Protein AF-A0A2V5QML6-F1 (afdb_monomer)

Radius of gyration: 18.57 Å; Cα contacts (8 Å, |Δi|>4): 322; chains: 1; bounding box: 51×59×45 Å

Structure (mmCIF, N/CA/C/O backbone):
data_AF-A0A2V5QML6-F1
#
_entry.id   AF-A0A2V5QML6-F1
#
loop_
_atom_site.group_PDB
_atom_site.id
_atom_site.type_symbol
_atom_site.label_atom_id
_atom_site.label_alt_id
_atom_site.label_comp_id
_atom_site.label_asym_id
_atom_site.label_entity_id
_atom_site.label_seq_id
_atom_site.pdbx_PDB_ins_code
_atom_site.Cartn_x
_atom_site.Cartn_y
_atom_site.Cartn_z
_atom_site.occupancy
_atom_site.B_iso_or_equiv
_atom_site.auth_seq_id
_atom_site.auth_comp_id
_atom_site.auth_asym_id
_atom_site.auth_atom_id
_atom_site.pdbx_PDB_model_num
ATOM 1 N N . MET A 1 1 ? -36.948 30.738 16.666 1.00 42.72 1 MET A N 1
ATOM 2 C CA . MET A 1 1 ? -36.015 29.619 16.921 1.00 42.72 1 MET A CA 1
ATOM 3 C C . MET A 1 1 ? -36.032 28.728 15.694 1.00 42.72 1 MET A C 1
ATOM 5 O O . MET A 1 1 ? -37.012 28.029 15.490 1.00 42.72 1 MET A O 1
ATOM 9 N N . SER A 1 2 ? -35.030 28.849 14.822 1.00 42.69 2 SER A N 1
ATOM 10 C CA . SER A 1 2 ? -34.907 27.994 13.638 1.00 42.69 2 SER A CA 1
ATOM 11 C C . SER A 1 2 ? -33.989 26.837 14.001 1.00 42.69 2 SER A C 1
ATOM 13 O O . SER A 1 2 ? -32.833 27.060 14.356 1.00 42.69 2 SER A O 1
ATOM 15 N N . MET A 1 3 ? -34.530 25.625 14.002 1.00 46.72 3 MET A N 1
ATOM 16 C CA . MET A 1 3 ? -33.785 24.412 14.305 1.00 46.72 3 MET A CA 1
ATOM 17 C C . MET A 1 3 ? -33.141 23.940 13.000 1.00 46.72 3 MET A C 1
ATOM 19 O O . MET A 1 3 ? -33.788 23.288 12.185 1.00 46.72 3 MET A O 1
ATOM 23 N N . SER A 1 4 ? -31.889 24.338 12.765 1.00 49.81 4 SER A N 1
ATOM 24 C CA . SER A 1 4 ? -31.086 23.773 11.679 1.00 49.81 4 SER A CA 1
ATOM 25 C C . SER A 1 4 ? -30.801 22.312 12.005 1.00 49.81 4 SER A C 1
ATOM 27 O O . SER A 1 4 ? -30.046 22.006 12.926 1.00 49.81 4 SER A O 1
ATOM 29 N N . LEU A 1 5 ? -31.428 21.413 11.251 1.00 49.97 5 LEU A N 1
ATOM 30 C CA . LEU A 1 5 ? -31.056 20.007 11.204 1.00 49.97 5 LEU A CA 1
ATOM 31 C C . LEU A 1 5 ? -29.630 19.913 10.651 1.00 49.97 5 LEU A C 1
ATOM 33 O O . LEU A 1 5 ? -29.402 20.136 9.464 1.00 49.97 5 LEU A O 1
ATOM 37 N N . LEU A 1 6 ? -28.669 19.589 11.517 1.00 48.28 6 LEU A N 1
ATOM 38 C CA . LEU A 1 6 ? -27.392 19.038 11.085 1.00 48.28 6 LEU A CA 1
ATOM 39 C C . LEU A 1 6 ? -27.681 17.664 10.479 1.00 48.28 6 LEU A C 1
ATOM 41 O O . LEU A 1 6 ? -27.870 16.684 11.196 1.00 48.28 6 LEU A O 1
ATOM 45 N N . THR A 1 7 ? -27.729 17.584 9.153 1.00 46.81 7 THR A N 1
ATOM 46 C CA . THR A 1 7 ? -27.492 16.323 8.455 1.00 46.81 7 THR A CA 1
ATOM 47 C C . THR A 1 7 ? -26.078 15.885 8.803 1.00 46.81 7 THR A C 1
ATOM 49 O O . THR A 1 7 ? -25.109 16.415 8.261 1.00 46.81 7 THR A O 1
ATOM 52 N N . ALA A 1 8 ? -25.955 14.963 9.755 1.00 48.75 8 ALA A N 1
ATOM 53 C CA . ALA A 1 8 ? -24.710 14.255 9.985 1.00 48.75 8 ALA A CA 1
ATOM 54 C C . ALA A 1 8 ? -24.292 13.626 8.652 1.00 48.75 8 ALA A C 1
ATOM 56 O O . ALA A 1 8 ? -25.040 12.838 8.073 1.00 48.75 8 ALA A O 1
ATOM 57 N N . THR A 1 9 ? -23.119 13.997 8.148 1.00 51.41 9 THR A N 1
ATOM 58 C CA . THR A 1 9 ? -22.469 13.374 6.993 1.00 51.41 9 THR A CA 1
ATOM 59 C C . THR A 1 9 ? -21.994 11.972 7.379 1.00 51.41 9 THR A C 1
ATOM 61 O O . THR A 1 9 ? -20.803 11.691 7.454 1.00 51.41 9 THR A O 1
ATOM 64 N N . LEU A 1 10 ? -22.933 11.083 7.686 1.00 53.44 10 LEU A N 1
ATOM 65 C CA . LEU A 1 10 ? -22.706 9.654 7.843 1.00 53.44 10 LEU A CA 1
ATOM 66 C C . LEU A 1 10 ? -22.740 9.029 6.446 1.00 53.44 10 LEU A C 1
ATOM 68 O O . LEU A 1 10 ? -23.804 8.596 6.024 1.00 53.44 10 LEU A O 1
ATOM 72 N N . ALA A 1 11 ? -21.617 9.038 5.715 1.00 53.19 11 ALA A N 1
ATOM 73 C CA . ALA A 1 11 ? -21.380 8.094 4.603 1.00 53.19 11 ALA A CA 1
ATOM 74 C C . ALA A 1 11 ? -19.969 8.150 3.974 1.00 53.19 11 ALA A C 1
ATOM 76 O O . ALA A 1 11 ? -19.760 7.522 2.944 1.00 53.19 11 ALA A O 1
ATOM 77 N N . TRP A 1 12 ? -18.978 8.845 4.542 1.00 62.22 12 TRP A N 1
ATOM 78 C CA . TRP A 1 12 ? -17.604 8.850 3.995 1.00 62.22 12 TRP A CA 1
ATOM 79 C C . TRP A 1 12 ? -16.838 7.552 4.295 1.00 62.22 12 TRP A C 1
ATOM 81 O O . TRP A 1 12 ? -15.645 7.589 4.563 1.00 62.22 12 TRP A O 1
ATOM 91 N N . SER A 1 13 ? -17.508 6.410 4.394 1.00 61.88 13 SER A N 1
ATOM 92 C CA . SER A 1 13 ? -16.839 5.173 4.810 1.00 61.88 13 SER A CA 1
ATOM 93 C C . SER A 1 13 ? -17.558 3.889 4.395 1.00 61.88 13 SER A C 1
ATOM 95 O O . SER A 1 13 ? -17.075 2.794 4.679 1.00 61.88 13 SER A O 1
ATOM 97 N N . GLN A 1 14 ? -18.712 3.990 3.730 1.00 67.44 14 GLN A N 1
ATOM 98 C CA . GLN A 1 14 ? -19.402 2.820 3.192 1.00 67.44 14 GLN A CA 1
ATOM 99 C C . GLN A 1 14 ? -18.848 2.504 1.795 1.00 67.44 14 GLN A C 1
ATOM 101 O O . GLN A 1 14 ? -18.670 3.437 1.012 1.00 67.44 14 GLN A O 1
ATOM 106 N N . PRO A 1 15 ? -18.595 1.226 1.453 1.00 71.00 15 PRO A N 1
ATOM 107 C CA . PRO A 1 15 ? -18.143 0.859 0.117 1.00 71.00 15 PRO A CA 1
ATOM 108 C C . PRO A 1 15 ? -19.156 1.305 -0.940 1.00 71.00 15 PRO A C 1
ATOM 110 O O . PRO A 1 15 ? -20.341 0.973 -0.854 1.00 71.00 15 PRO A O 1
ATOM 113 N N . LEU A 1 16 ? -18.683 2.031 -1.949 1.00 83.69 16 LEU A N 1
ATOM 114 C CA . LEU A 1 16 ? -19.479 2.416 -3.108 1.00 83.69 16 LEU A CA 1
ATOM 115 C C . LEU A 1 16 ? -19.134 1.519 -4.305 1.00 83.69 16 LEU A C 1
ATOM 117 O O . LEU A 1 16 ? -17.992 1.063 -4.426 1.00 83.69 16 LEU A O 1
ATOM 121 N N . PRO A 1 17 ? -20.089 1.257 -5.214 1.00 89.38 17 PRO A N 1
ATOM 122 C CA . PRO A 1 17 ? -19.757 0.727 -6.525 1.00 89.38 17 PRO A CA 1
ATOM 123 C C . PRO A 1 17 ? -18.776 1.670 -7.221 1.00 89.38 17 PRO A C 1
ATOM 125 O O . PRO A 1 17 ? -19.027 2.870 -7.334 1.00 89.38 17 PRO A O 1
ATOM 128 N N . GLY A 1 18 ? -17.659 1.108 -7.659 1.00 93.31 18 G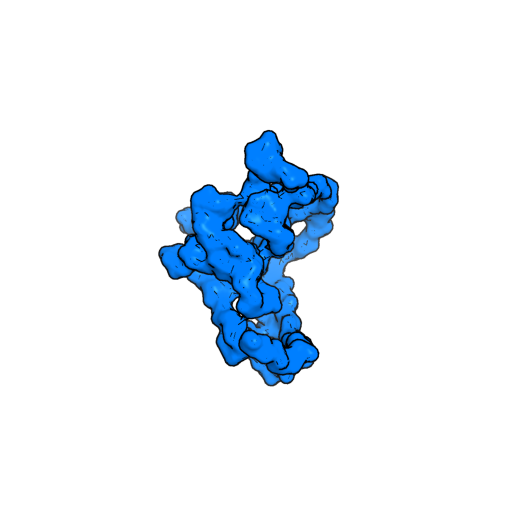LY A N 1
ATOM 129 C CA . GLY A 1 18 ? -16.633 1.807 -8.408 1.00 93.31 18 GLY A CA 1
ATOM 130 C C . GLY A 1 18 ? -16.674 1.473 -9.894 1.00 93.31 18 GLY A C 1
ATOM 131 O O . GLY A 1 18 ? -17.580 0.787 -10.371 1.00 93.31 18 GLY A O 1
ATOM 132 N N . SER A 1 19 ? -15.661 1.930 -10.623 1.00 94.81 19 SER A N 1
ATOM 133 C CA . SER A 1 19 ? -15.435 1.550 -12.018 1.00 94.81 19 SER A CA 1
ATOM 134 C C . SER A 1 19 ? -14.255 0.591 -12.134 1.00 94.81 19 SER A C 1
ATOM 136 O O . SER A 1 19 ? -13.229 0.780 -11.486 1.00 94.81 19 SER A O 1
ATOM 138 N N . LEU A 1 20 ? -14.383 -0.414 -12.999 1.00 95.75 20 LEU A N 1
ATOM 139 C CA . LEU A 1 20 ? -13.267 -1.233 -13.493 1.00 95.75 20 LEU A CA 1
ATOM 140 C C . LEU A 1 20 ? -13.032 -1.006 -14.993 1.00 95.75 20 LEU A C 1
ATOM 142 O O . LEU A 1 20 ? -12.447 -1.852 -15.661 1.00 95.75 20 LEU A O 1
ATOM 146 N N . ASP A 1 21 ? -13.489 0.132 -15.521 1.00 95.75 21 ASP A N 1
ATOM 147 C CA . ASP A 1 21 ? -13.145 0.599 -16.864 1.00 95.75 21 ASP A CA 1
ATOM 148 C C . ASP A 1 21 ? -11.699 1.114 -16.875 1.00 95.75 21 ASP A C 1
ATOM 150 O O . ASP A 1 21 ? -11.422 2.310 -16.800 1.00 95.75 21 ASP A O 1
ATOM 154 N N . VAL A 1 22 ? -10.764 0.169 -16.836 1.00 97.06 22 VAL A N 1
ATOM 155 C CA . VAL A 1 22 ? -9.325 0.406 -16.821 1.00 97.06 22 VAL A CA 1
ATOM 156 C C . VAL A 1 22 ? -8.644 -0.653 -17.671 1.00 97.06 22 VAL A C 1
ATOM 158 O O . VAL A 1 22 ? -8.958 -1.841 -17.599 1.00 97.06 22 VAL A O 1
ATOM 161 N N . HIS A 1 23 ? -7.682 -0.215 -18.474 1.00 97.38 23 HIS A N 1
ATOM 162 C CA . HIS A 1 23 ? -6.773 -1.111 -19.167 1.00 97.38 23 HIS A CA 1
ATOM 163 C C . HIS A 1 23 ? -5.518 -1.284 -18.314 1.00 97.38 23 HIS A C 1
ATOM 165 O O . HIS A 1 23 ? -4.775 -0.323 -18.093 1.00 97.38 23 HIS A O 1
ATOM 171 N N . TRP A 1 24 ? -5.301 -2.489 -17.797 1.00 97.56 24 TRP A N 1
ATOM 172 C CA . TRP A 1 24 ? -4.145 -2.774 -16.955 1.00 97.56 24 TRP A CA 1
ATOM 173 C C . TRP A 1 24 ? -2.866 -2.852 -17.780 1.00 97.56 24 TRP A C 1
ATOM 175 O O . TRP A 1 24 ? -2.867 -3.304 -18.918 1.00 97.56 24 TRP A O 1
ATOM 185 N N . ASN A 1 25 ? -1.759 -2.418 -17.191 1.00 95.31 25 ASN A N 1
ATOM 186 C CA . ASN A 1 25 ? -0.441 -2.574 -17.779 1.00 95.31 25 ASN A CA 1
ATOM 187 C C . ASN A 1 25 ? -0.069 -4.068 -17.875 1.00 95.31 25 ASN A C 1
ATOM 189 O O . ASN A 1 25 ? 0.167 -4.735 -16.861 1.00 95.31 25 ASN A O 1
ATOM 193 N N . GLU A 1 26 ? -0.019 -4.573 -19.107 1.00 95.38 26 GLU A N 1
ATOM 194 C CA . GLU A 1 26 ? 0.340 -5.954 -19.459 1.00 95.38 26 GLU A CA 1
ATOM 195 C C . GLU A 1 26 ? 1.854 -6.143 -19.672 1.00 95.38 26 GLU A C 1
ATOM 197 O O . GLU A 1 26 ? 2.319 -7.256 -19.912 1.00 95.38 26 GLU A O 1
ATOM 202 N N . GLY A 1 27 ? 2.645 -5.076 -19.530 1.00 95.56 27 GLY A N 1
ATOM 203 C CA . GLY A 1 27 ? 4.072 -5.065 -19.821 1.00 95.56 27 GLY A CA 1
ATOM 204 C C . GLY A 1 27 ? 4.365 -4.898 -21.312 1.00 95.56 27 GLY A C 1
ATOM 205 O O . GLY A 1 27 ? 3.540 -4.423 -22.090 1.00 95.56 27 GLY A O 1
ATOM 206 N N . ALA A 1 28 ? 5.573 -5.284 -21.712 1.00 96.38 28 ALA A N 1
ATOM 207 C CA . ALA A 1 28 ? 6.003 -5.290 -23.103 1.00 96.38 28 ALA A CA 1
ATOM 208 C C . ALA A 1 28 ? 6.916 -6.499 -23.366 1.00 96.38 28 ALA A C 1
ATOM 210 O O . ALA A 1 28 ? 7.616 -6.934 -22.450 1.00 96.38 28 ALA A O 1
ATOM 211 N N . PRO A 1 29 ? 6.977 -7.020 -24.608 1.00 95.62 29 PRO A N 1
ATOM 212 C CA . PRO A 1 29 ? 7.943 -8.058 -24.972 1.00 95.62 29 PRO A CA 1
ATOM 213 C C . PRO A 1 29 ? 9.399 -7.616 -24.774 1.00 95.62 29 PRO A C 1
ATOM 215 O O . PRO A 1 29 ? 10.248 -8.422 -24.407 1.00 95.62 29 PRO A O 1
ATOM 218 N N . ASP A 1 30 ? 9.672 -6.329 -25.009 1.00 96.00 30 ASP A N 1
ATOM 219 C CA . ASP A 1 30 ? 10.943 -5.671 -24.712 1.00 96.00 30 ASP A CA 1
ATOM 220 C C . ASP A 1 30 ? 10.673 -4.382 -23.928 1.00 96.00 30 ASP A C 1
ATOM 222 O O . ASP A 1 30 ? 10.342 -3.330 -24.484 1.00 96.00 30 ASP A O 1
ATOM 226 N N . CYS A 1 31 ? 10.815 -4.483 -22.609 1.00 95.00 31 CYS A N 1
ATOM 227 C CA . CYS A 1 31 ? 10.617 -3.378 -21.678 1.00 95.00 31 CYS A CA 1
ATOM 228 C C . CYS A 1 31 ? 11.678 -2.275 -21.797 1.00 95.00 31 CYS A C 1
ATOM 230 O O . CYS A 1 31 ? 11.432 -1.153 -21.362 1.00 95.00 31 CYS A O 1
ATOM 232 N N . SER A 1 32 ? 12.844 -2.566 -22.386 1.00 94.00 32 SER A N 1
ATOM 233 C CA . SER A 1 32 ? 13.876 -1.552 -22.632 1.00 94.00 32 SER A CA 1
ATOM 234 C C . SER A 1 32 ? 13.532 -0.718 -23.864 1.00 94.00 32 SER A C 1
ATOM 236 O O . SER A 1 32 ? 13.703 0.500 -23.855 1.00 94.00 32 SER A O 1
ATOM 238 N N . ALA A 1 33 ? 13.013 -1.361 -24.914 1.00 96.69 33 ALA A N 1
ATOM 239 C CA . ALA A 1 33 ? 12.564 -0.678 -26.126 1.00 96.69 33 ALA A CA 1
ATOM 240 C C . ALA A 1 33 ? 11.224 0.050 -25.942 1.00 96.69 33 ALA A C 1
ATOM 242 O O . ALA A 1 33 ? 10.996 1.080 -26.575 1.00 96.69 33 ALA A O 1
ATOM 243 N N . THR A 1 34 ? 10.345 -0.472 -25.079 1.00 94.75 34 THR A N 1
ATOM 244 C CA . THR A 1 34 ? 9.029 0.118 -24.786 1.00 94.75 34 THR A CA 1
ATOM 245 C C . THR A 1 34 ? 8.832 0.273 -23.274 1.00 94.75 34 THR A C 1
ATOM 247 O O . THR A 1 34 ? 8.118 -0.532 -22.665 1.00 94.75 34 THR A O 1
ATOM 250 N N . PRO A 1 35 ? 9.459 1.290 -22.650 1.00 91.94 35 PRO A N 1
ATOM 251 C CA . PRO A 1 35 ? 9.325 1.535 -21.220 1.00 91.94 35 PRO A CA 1
ATOM 252 C C . PRO A 1 35 ? 7.860 1.682 -20.812 1.00 91.94 35 PRO A C 1
ATOM 254 O O . PRO A 1 35 ? 7.073 2.323 -21.508 1.00 91.94 35 PRO A O 1
ATOM 257 N N . GLN A 1 36 ? 7.514 1.087 -19.677 1.00 95.38 36 GLN A N 1
ATOM 258 C CA . GLN A 1 36 ? 6.181 1.150 -19.090 1.00 95.38 36 GLN A CA 1
ATOM 259 C C . GLN A 1 36 ? 6.236 1.902 -17.762 1.00 95.38 36 GLN A C 1
ATOM 261 O O . GLN A 1 36 ? 7.247 1.835 -17.059 1.00 95.38 36 GLN A O 1
ATOM 266 N N . ASP A 1 37 ? 5.131 2.536 -17.372 1.00 95.31 37 ASP A N 1
ATOM 267 C CA . ASP A 1 37 ? 4.996 3.077 -16.020 1.00 95.31 37 ASP A CA 1
ATOM 268 C C . ASP A 1 37 ? 5.170 1.952 -14.999 1.00 95.31 37 ASP A C 1
ATOM 270 O O . ASP A 1 37 ? 4.527 0.907 -15.102 1.00 95.31 37 ASP A O 1
ATOM 274 N N . VAL A 1 38 ? 6.049 2.158 -14.017 1.00 95.50 38 VAL A N 1
ATOM 275 C CA . VAL A 1 38 ? 6.441 1.129 -13.037 1.00 95.50 38 VAL A CA 1
ATOM 276 C C . VAL A 1 38 ? 5.318 0.769 -12.061 1.00 95.50 38 VAL A C 1
ATOM 278 O O . VAL A 1 38 ? 5.266 -0.355 -11.560 1.00 95.50 38 VAL A O 1
ATOM 281 N N . LEU A 1 39 ? 4.397 1.706 -11.825 1.00 97.25 39 LEU A N 1
ATOM 282 C CA . LEU A 1 39 ? 3.249 1.556 -10.941 1.00 97.25 39 LEU A CA 1
ATOM 283 C C . LEU A 1 39 ? 2.056 2.308 -11.540 1.00 97.25 39 LEU A C 1
ATOM 285 O O . LEU A 1 39 ? 2.056 3.535 -11.604 1.00 97.25 39 LEU A O 1
ATOM 289 N N . GLN A 1 40 ? 1.036 1.573 -11.973 1.00 98.19 40 GLN A N 1
ATOM 290 C CA . GLN 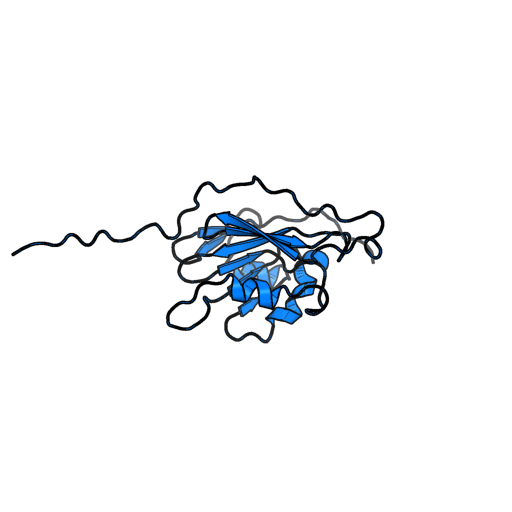A 1 40 ? -0.220 2.148 -12.449 1.00 98.19 40 GLN A CA 1
ATOM 291 C C . GLN A 1 40 ? -1.188 2.278 -11.273 1.00 98.19 40 GLN A C 1
ATOM 293 O O . GLN A 1 40 ? -1.378 1.319 -10.529 1.00 98.19 40 GLN A O 1
ATOM 298 N N . VAL A 1 41 ? -1.824 3.440 -11.116 1.00 98.50 41 VAL A N 1
ATOM 299 C CA . VAL A 1 41 ? -2.824 3.694 -10.069 1.00 98.50 41 VAL A CA 1
ATOM 300 C C . VAL A 1 41 ? -4.200 3.841 -10.703 1.00 98.50 41 VAL A C 1
ATOM 302 O O . VAL A 1 41 ? -4.381 4.635 -11.623 1.00 98.50 41 VAL A O 1
ATOM 305 N N . HIS A 1 42 ? -5.178 3.116 -10.172 1.00 98.50 42 HIS A N 1
ATOM 306 C CA . HIS A 1 42 ? -6.582 3.220 -10.549 1.00 98.50 42 HIS A CA 1
ATOM 307 C C . HIS A 1 42 ? -7.440 3.513 -9.321 1.00 98.50 42 HIS A C 1
ATOM 309 O O . HIS A 1 42 ? -7.435 2.751 -8.354 1.00 98.50 42 HIS A O 1
ATOM 315 N N . ALA A 1 43 ? -8.204 4.602 -9.355 1.00 97.50 43 ALA A N 1
ATOM 316 C CA . ALA A 1 43 ? -9.222 4.869 -8.347 1.00 97.50 43 ALA A CA 1
ATOM 317 C C . ALA A 1 43 ? -10.493 4.089 -8.715 1.00 97.50 43 ALA A C 1
ATOM 319 O O . ALA A 1 43 ? -11.229 4.493 -9.613 1.00 97.50 43 ALA A O 1
ATOM 320 N N . TYR A 1 44 ? -10.747 2.970 -8.029 1.00 97.56 44 TYR A N 1
ATOM 321 C CA . TYR A 1 44 ? -11.987 2.210 -8.206 1.00 97.56 44 TYR A CA 1
ATOM 322 C C . TYR A 1 44 ? -13.178 3.064 -7.752 1.00 97.56 44 TYR A C 1
ATOM 324 O O . TYR A 1 44 ? -14.129 3.259 -8.504 1.00 97.56 44 TYR A O 1
ATOM 332 N N . GLU A 1 45 ? -13.074 3.643 -6.556 1.00 95.06 45 GLU A N 1
ATOM 333 C CA . GLU A 1 45 ? -13.957 4.681 -6.014 1.00 95.06 45 GLU A CA 1
ATOM 334 C C . GLU A 1 45 ? -13.129 5.627 -5.110 1.00 95.06 45 GLU A C 1
ATOM 336 O O . GLU A 1 45 ? -11.969 5.305 -4.833 1.00 95.06 45 GLU A O 1
ATOM 341 N N . PRO A 1 46 ? -13.646 6.793 -4.664 1.00 93.38 46 PRO A N 1
ATOM 342 C CA . PRO A 1 46 ? -12.864 7.806 -3.937 1.00 93.38 46 PRO A CA 1
ATOM 343 C C . PRO A 1 46 ? -12.054 7.330 -2.716 1.00 93.38 46 PRO A C 1
ATOM 345 O O . PRO A 1 46 ? -11.125 8.023 -2.307 1.00 93.38 46 PRO A O 1
ATOM 348 N N . GLN A 1 47 ? -12.393 6.187 -2.116 1.00 95.19 47 GLN A N 1
ATOM 349 C CA . GLN A 1 47 ? -11.731 5.621 -0.939 1.00 95.19 47 GLN A CA 1
ATOM 350 C C . GLN A 1 47 ? -11.057 4.266 -1.195 1.00 95.19 47 GLN A C 1
ATOM 352 O O . GLN A 1 47 ? -10.593 3.623 -0.249 1.00 95.19 47 GLN A O 1
ATOM 357 N N . THR A 1 48 ? -10.997 3.804 -2.443 1.00 97.25 48 THR A N 1
ATOM 358 C CA . THR A 1 48 ? -10.414 2.510 -2.808 1.00 97.25 48 THR A CA 1
ATOM 359 C C . THR A 1 48 ? -9.588 2.665 -4.066 1.00 97.25 48 THR A C 1
ATOM 361 O O . THR A 1 48 ? -10.112 2.929 -5.150 1.00 97.25 48 THR A O 1
ATOM 364 N N . PHE A 1 49 ? -8.292 2.425 -3.921 1.00 98.50 49 PHE A N 1
ATOM 365 C CA . PHE A 1 49 ? -7.350 2.441 -5.025 1.00 98.50 49 PHE A CA 1
ATOM 366 C C . PHE A 1 49 ? -6.824 1.036 -5.270 1.00 98.50 49 PHE A C 1
ATOM 368 O O . PHE A 1 49 ? -6.547 0.283 -4.334 1.00 98.50 49 PHE A O 1
ATOM 375 N N . ILE A 1 50 ? -6.671 0.712 -6.544 1.00 98.69 50 ILE A N 1
ATOM 376 C CA . ILE A 1 50 ? -6.034 -0.500 -7.029 1.00 98.69 50 ILE A CA 1
ATOM 377 C C . ILE A 1 50 ? -4.758 -0.048 -7.728 1.00 98.69 50 ILE A C 1
ATOM 379 O O . ILE A 1 50 ? -4.804 0.781 -8.636 1.00 98.69 50 ILE A O 1
ATOM 383 N N . LEU A 1 51 ? -3.619 -0.565 -7.289 1.00 98.69 51 LEU A N 1
ATOM 384 C CA . LEU A 1 51 ? -2.329 -0.292 -7.898 1.00 98.69 51 LEU A CA 1
ATOM 385 C C . LEU A 1 51 ? -1.834 -1.555 -8.594 1.00 98.69 51 LEU A C 1
ATOM 387 O O . LEU A 1 51 ? -1.975 -2.655 -8.064 1.00 98.69 51 LEU A O 1
ATOM 391 N N . ARG A 1 52 ? -1.239 -1.404 -9.773 1.00 98.25 52 ARG A N 1
ATOM 392 C CA . ARG A 1 52 ? -0.638 -2.496 -10.539 1.00 98.25 52 ARG A CA 1
ATOM 393 C C . ARG A 1 52 ? 0.851 -2.230 -10.691 1.00 98.25 52 ARG A C 1
ATOM 395 O O . ARG A 1 52 ? 1.243 -1.267 -11.351 1.00 98.25 52 ARG A O 1
ATOM 402 N N . GLN A 1 53 ? 1.670 -3.088 -10.091 1.00 98.06 53 GLN A N 1
ATOM 403 C CA . GLN A 1 53 ? 3.101 -3.131 -10.370 1.00 98.06 53 GLN A CA 1
ATOM 404 C C . GLN A 1 53 ? 3.296 -3.612 -11.809 1.00 98.06 53 GLN A C 1
ATOM 406 O O . GLN A 1 53 ? 2.714 -4.615 -12.229 1.00 98.06 53 GLN A O 1
ATOM 411 N N . SER A 1 54 ? 4.104 -2.879 -12.567 1.00 97.12 54 SER A N 1
ATOM 412 C CA . SER A 1 54 ? 4.382 -3.194 -13.963 1.00 97.12 54 SER A CA 1
ATOM 413 C C . SER A 1 54 ? 5.020 -4.577 -14.115 1.00 97.12 54 SER A C 1
ATOM 415 O O . SER A 1 54 ? 6.004 -4.854 -13.422 1.00 97.12 54 SER A O 1
ATOM 417 N N . PRO A 1 55 ? 4.569 -5.412 -15.070 1.00 96.69 55 PRO A N 1
ATOM 418 C CA . PRO A 1 55 ? 5.287 -6.634 -15.437 1.00 96.69 55 PRO A CA 1
ATOM 419 C C . PRO A 1 55 ? 6.719 -6.370 -15.924 1.00 96.69 55 PRO A C 1
ATOM 421 O O . PRO A 1 55 ? 7.578 -7.239 -15.816 1.00 96.69 55 PRO A O 1
ATOM 424 N N . CYS A 1 56 ? 6.996 -5.155 -16.415 1.00 95.69 56 CYS A N 1
ATOM 425 C CA . CYS A 1 56 ? 8.348 -4.729 -16.775 1.00 95.69 56 CYS A CA 1
ATOM 426 C C . CYS A 1 56 ? 9.241 -4.407 -15.570 1.00 95.69 56 CYS A C 1
ATOM 428 O O . CYS A 1 56 ? 10.459 -4.394 -15.721 1.00 95.69 56 CYS A O 1
ATOM 430 N N . ALA A 1 57 ? 8.661 -4.135 -14.397 1.00 94.25 57 ALA A N 1
ATOM 431 C CA . ALA A 1 57 ? 9.417 -3.931 -13.163 1.00 94.25 57 ALA A CA 1
ATOM 432 C C . ALA A 1 57 ? 9.706 -5.269 -12.462 1.00 94.25 57 ALA A C 1
ATOM 434 O O . ALA A 1 57 ? 10.804 -5.482 -11.956 1.00 94.25 57 ALA A O 1
ATOM 435 N N . ASN A 1 58 ? 8.733 -6.186 -12.446 1.00 95.44 58 ASN A N 1
ATOM 436 C CA . ASN A 1 58 ? 8.900 -7.541 -11.925 1.00 95.44 58 ASN A CA 1
ATOM 437 C C . ASN A 1 58 ? 7.807 -8.469 -12.488 1.00 95.44 58 ASN A C 1
ATOM 439 O O . ASN A 1 58 ? 6.650 -8.059 -12.597 1.00 95.44 58 ASN A O 1
ATOM 443 N N . PHE A 1 59 ? 8.163 -9.721 -12.798 1.00 94.12 59 PHE A N 1
ATOM 444 C CA . PHE A 1 59 ? 7.268 -10.697 -13.432 1.00 94.12 59 PHE A CA 1
ATOM 445 C C . PHE A 1 59 ? 6.022 -11.041 -12.600 1.00 94.12 59 PHE A C 1
ATOM 447 O O . PHE A 1 59 ? 4.996 -11.382 -13.185 1.00 94.12 59 PHE A O 1
ATOM 454 N N . GLU A 1 60 ? 6.093 -10.935 -11.267 1.00 96.00 60 GLU A N 1
ATOM 455 C CA . GLU A 1 60 ? 4.954 -11.178 -10.365 1.00 96.00 60 GLU A CA 1
ATOM 456 C C . GLU A 1 60 ? 3.813 -10.199 -10.644 1.00 96.00 60 GLU A C 1
ATOM 458 O O . GLU A 1 60 ? 2.634 -10.534 -10.517 1.00 96.00 60 GLU A O 1
ATOM 463 N N . ALA A 1 61 ? 4.182 -8.980 -11.065 1.00 96.00 61 ALA A N 1
ATOM 464 C CA . ALA A 1 61 ? 3.273 -7.918 -11.451 1.00 96.00 61 ALA A CA 1
ATOM 465 C C . ALA A 1 61 ? 2.120 -7.768 -10.443 1.00 96.00 61 ALA A C 1
ATOM 467 O O . ALA A 1 61 ? 0.952 -7.927 -10.772 1.00 96.00 61 ALA A O 1
ATOM 468 N N . ASN A 1 62 ? 2.432 -7.544 -9.170 1.00 97.25 62 ASN A N 1
ATOM 469 C CA . ASN A 1 62 ? 1.434 -7.593 -8.106 1.00 97.25 62 ASN A CA 1
ATOM 470 C C . ASN A 1 62 ? 0.323 -6.539 -8.291 1.00 97.25 62 ASN A C 1
ATOM 472 O O . ASN A 1 62 ? 0.563 -5.414 -8.742 1.00 97.25 62 ASN A O 1
ATOM 476 N N . PHE A 1 63 ? -0.899 -6.902 -7.894 1.00 98.38 63 PHE A N 1
ATOM 477 C CA . PHE A 1 63 ? -1.947 -5.932 -7.580 1.00 98.38 63 PHE A CA 1
ATOM 478 C C . PHE A 1 63 ? -1.881 -5.595 -6.094 1.00 98.38 63 PHE A C 1
ATOM 480 O O . PHE A 1 63 ? -1.888 -6.500 -5.263 1.00 98.38 63 PHE A O 1
ATOM 487 N N . LEU A 1 64 ? -1.845 -4.306 -5.776 1.00 98.69 64 LEU A N 1
ATOM 488 C CA . LEU A 1 64 ? -1.849 -3.775 -4.415 1.00 98.69 64 LEU A CA 1
ATOM 489 C C . LEU A 1 64 ? -3.142 -2.988 -4.207 1.00 98.69 64 LEU A C 1
ATOM 491 O O . LEU A 1 64 ? -3.671 -2.396 -5.151 1.00 98.69 64 LEU A O 1
ATOM 495 N N . TYR A 1 65 ? -3.644 -2.946 -2.978 1.00 98.75 65 TYR A N 1
ATOM 496 C CA . TYR A 1 65 ? -4.912 -2.275 -2.683 1.00 98.75 65 TYR A CA 1
ATOM 497 C C . TYR A 1 65 ? -4.741 -1.277 -1.551 1.00 98.75 65 TYR A C 1
ATOM 499 O O . TYR A 1 65 ? -4.230 -1.625 -0.491 1.00 98.75 65 TYR A O 1
ATOM 507 N N . LEU A 1 66 ? -5.215 -0.050 -1.753 1.00 98.75 66 LEU A N 1
ATOM 508 C CA . LEU A 1 66 ? -5.299 0.964 -0.707 1.00 98.75 66 LEU A CA 1
ATOM 509 C C . LEU A 1 66 ? -6.768 1.197 -0.362 1.00 98.75 66 LEU A C 1
ATOM 511 O O . LEU A 1 66 ? -7.537 1.686 -1.189 1.00 98.75 66 LEU A O 1
ATOM 515 N N . LEU A 1 67 ? -7.145 0.856 0.866 1.00 98.00 67 LEU A N 1
ATOM 516 C CA . LEU A 1 67 ? -8.482 1.056 1.409 1.00 98.00 67 LEU A CA 1
ATOM 517 C C . LEU A 1 67 ? -8.442 2.192 2.428 1.00 98.00 67 LEU A C 1
ATOM 519 O O . LEU A 1 67 ? -7.753 2.099 3.440 1.00 98.00 67 LEU A O 1
ATOM 523 N N . VAL A 1 68 ? -9.188 3.261 2.185 1.00 97.25 68 VAL A N 1
ATOM 524 C CA . VAL A 1 68 ? -9.197 4.453 3.037 1.00 97.25 68 VAL A CA 1
ATOM 525 C C . VAL A 1 68 ? -10.470 4.460 3.886 1.00 97.25 68 VAL A C 1
ATOM 527 O O . VAL A 1 68 ? -11.570 4.286 3.360 1.00 97.25 68 VAL A O 1
ATOM 530 N N . GLY A 1 69 ? -10.325 4.622 5.202 1.00 95.69 69 GLY A N 1
ATOM 531 C CA . GLY A 1 69 ? -11.415 4.956 6.124 1.00 95.69 69 GLY A CA 1
ATOM 532 C C . GLY A 1 69 ? -11.225 6.354 6.721 1.00 95.69 69 GLY A C 1
ATOM 533 O O . GLY A 1 69 ? -10.332 7.094 6.310 1.00 95.69 69 GLY A O 1
ATOM 534 N N . SER A 1 70 ? -12.061 6.750 7.684 1.00 94.50 70 SER A N 1
ATOM 535 C CA . SER A 1 70 ? -11.981 8.095 8.277 1.00 94.50 70 SER A CA 1
ATOM 536 C C . SER A 1 70 ? -10.861 8.267 9.308 1.00 94.50 70 SER A C 1
ATOM 538 O O . SER A 1 70 ? -10.480 9.401 9.609 1.00 94.50 70 SER A O 1
ATOM 540 N N . ASP A 1 71 ? -10.358 7.172 9.883 1.00 95.38 71 ASP A N 1
ATOM 541 C CA . ASP A 1 71 ? -9.398 7.191 10.995 1.00 95.38 71 ASP A CA 1
ATOM 542 C C . ASP A 1 71 ? -8.033 6.627 10.612 1.00 95.38 71 ASP A C 1
ATOM 544 O O . ASP A 1 71 ? -7.017 7.100 11.122 1.00 95.38 71 ASP A O 1
ATOM 548 N N . LYS A 1 72 ? -8.001 5.652 9.701 1.00 97.25 72 LYS A N 1
ATOM 549 C CA . LYS A 1 72 ? -6.778 5.099 9.116 1.00 97.25 72 LYS A CA 1
ATOM 550 C C . LYS A 1 72 ? -7.028 4.550 7.713 1.00 97.25 72 LYS A C 1
ATOM 552 O O . LYS A 1 72 ? -8.167 4.315 7.318 1.00 97.25 72 LYS A O 1
ATOM 557 N N . ALA A 1 73 ? -5.955 4.326 6.969 1.00 98.12 73 ALA A N 1
ATOM 558 C CA . ALA A 1 73 ? -5.972 3.573 5.723 1.00 98.12 73 ALA A CA 1
ATOM 559 C C . ALA A 1 73 ? -5.274 2.217 5.893 1.00 98.12 73 ALA A C 1
ATOM 561 O O . ALA A 1 73 ? -4.443 2.043 6.784 1.00 98.12 73 ALA A O 1
ATOM 562 N N . LEU A 1 74 ? -5.607 1.271 5.020 1.00 98.69 74 LEU A N 1
ATOM 563 C CA . LEU A 1 74 ? -4.976 -0.036 4.900 1.00 98.69 74 LEU A CA 1
ATOM 564 C C . LEU A 1 74 ? -4.364 -0.174 3.505 1.00 98.69 74 LEU A C 1
ATOM 566 O O . LEU A 1 74 ? -5.093 -0.146 2.518 1.00 98.69 74 LEU A O 1
ATOM 570 N N . LEU A 1 75 ? -3.050 -0.370 3.4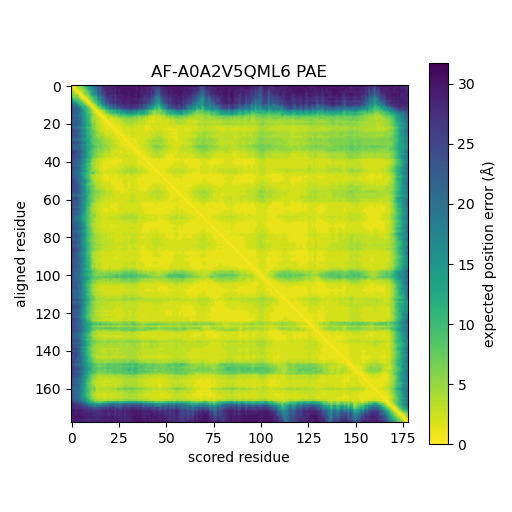37 1.00 98.88 75 LEU A N 1
ATOM 571 C CA . LEU A 1 75 ? -2.365 -0.885 2.258 1.00 98.88 75 LEU A CA 1
ATOM 572 C C . LEU A 1 75 ? -2.251 -2.408 2.376 1.00 98.88 75 LEU A C 1
ATOM 574 O O . LEU A 1 75 ? -1.753 -2.919 3.381 1.00 98.88 75 LEU A O 1
ATOM 578 N N . ILE A 1 76 ? -2.720 -3.111 1.351 1.00 98.81 76 ILE A N 1
ATOM 579 C CA . ILE A 1 76 ? -2.628 -4.562 1.215 1.00 98.81 76 ILE A CA 1
ATOM 580 C C . ILE A 1 76 ? -1.532 -4.867 0.197 1.00 98.81 76 ILE A C 1
ATOM 582 O O . ILE A 1 76 ? -1.685 -4.537 -0.981 1.00 98.81 76 ILE A O 1
ATOM 586 N N . ASP A 1 77 ? -0.477 -5.518 0.686 1.00 98.69 77 ASP A N 1
ATOM 587 C CA . ASP A 1 77 ? 0.777 -5.838 0.002 1.00 98.69 77 ASP A CA 1
ATOM 588 C C . ASP A 1 77 ? 1.623 -4.614 -0.404 1.00 98.69 77 ASP A C 1
ATOM 590 O O . ASP A 1 77 ? 1.125 -3.511 -0.627 1.00 98.69 77 ASP A O 1
ATOM 594 N N . THR A 1 78 ? 2.943 -4.810 -0.508 1.00 98.62 78 THR A N 1
ATOM 595 C CA . THR A 1 78 ? 3.909 -3.775 -0.932 1.00 98.62 78 THR A CA 1
ATOM 596 C C . THR A 1 78 ? 4.693 -4.148 -2.191 1.00 98.62 78 THR A C 1
ATOM 598 O O . THR A 1 78 ? 5.625 -3.444 -2.577 1.00 98.62 78 THR A O 1
ATOM 601 N N . GLY A 1 79 ? 4.283 -5.222 -2.869 1.00 97.94 79 GLY A N 1
ATOM 602 C CA . GLY A 1 79 ? 4.861 -5.656 -4.137 1.00 97.94 79 GLY A CA 1
ATOM 603 C C . GLY A 1 79 ? 6.243 -6.293 -4.004 1.00 97.94 79 GLY A C 1
ATOM 604 O O . GLY A 1 79 ? 6.731 -6.579 -2.906 1.00 97.94 79 GLY A O 1
ATOM 605 N N . ALA A 1 80 ? 6.861 -6.524 -5.160 1.00 98.06 80 ALA A N 1
ATOM 606 C CA . ALA A 1 80 ? 8.077 -7.316 -5.324 1.00 98.06 80 ALA A CA 1
ATOM 607 C C . ALA A 1 80 ? 9.342 -6.470 -5.542 1.00 98.06 80 ALA A C 1
ATOM 609 O O . ALA A 1 80 ? 10.432 -7.021 -5.699 1.00 98.06 80 ALA A O 1
ATOM 610 N N . VAL A 1 81 ? 9.217 -5.139 -5.544 1.00 97.94 81 VAL A N 1
ATOM 611 C CA . VAL A 1 81 ? 10.322 -4.205 -5.804 1.00 97.94 81 VAL A CA 1
ATOM 612 C C . VAL A 1 81 ? 10.609 -3.356 -4.566 1.00 97.94 81 VAL A C 1
ATOM 614 O O . VAL A 1 81 ? 9.770 -2.583 -4.109 1.00 97.94 81 VAL A O 1
ATOM 617 N N . ALA A 1 82 ? 11.820 -3.491 -4.023 1.00 97.94 82 ALA A N 1
ATOM 618 C C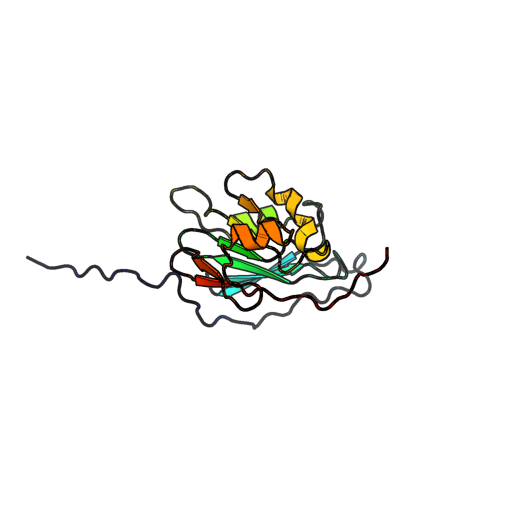A . ALA A 1 82 ? 12.227 -2.784 -2.810 1.00 97.94 82 ALA A CA 1
ATOM 619 C C . ALA A 1 82 ? 12.688 -1.343 -3.074 1.00 97.94 82 ALA A C 1
ATOM 621 O O . ALA A 1 82 ? 12.381 -0.450 -2.282 1.00 97.94 82 ALA A O 1
ATOM 622 N N . ASP A 1 83 ? 13.428 -1.107 -4.164 1.00 97.75 83 ASP A N 1
ATOM 623 C CA . ASP A 1 83 ? 14.062 0.188 -4.427 1.00 97.75 83 ASP A CA 1
ATOM 624 C C . ASP A 1 83 ? 13.008 1.257 -4.787 1.00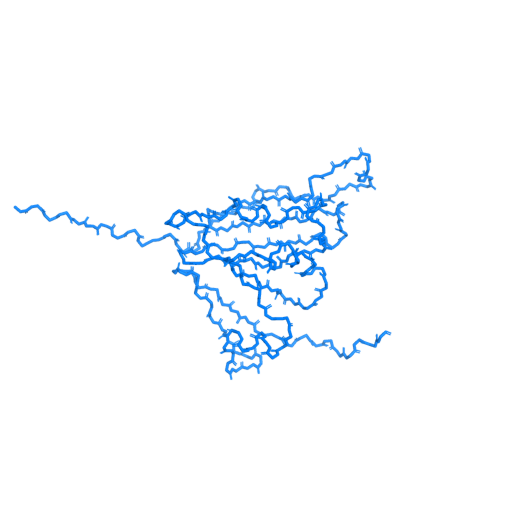 97.75 83 ASP A C 1
ATOM 626 O O . ASP A 1 83 ? 12.336 1.132 -5.816 1.00 97.75 83 ASP A O 1
ATOM 630 N N . PRO A 1 84 ? 12.870 2.346 -4.002 1.00 97.00 84 PRO A N 1
ATOM 631 C CA . PRO A 1 84 ? 11.937 3.428 -4.311 1.00 97.00 84 PRO A CA 1
ATOM 632 C C . PRO A 1 84 ? 12.272 4.191 -5.602 1.00 97.00 84 PRO A C 1
ATOM 634 O O . PRO A 1 84 ? 11.435 4.952 -6.083 1.00 97.00 84 PRO A O 1
ATOM 637 N N . LYS A 1 85 ? 13.475 4.034 -6.168 1.00 95.88 85 LYS A N 1
ATOM 638 C CA . LYS A 1 85 ? 13.826 4.580 -7.488 1.00 95.88 85 LYS A CA 1
ATOM 639 C C . LYS A 1 85 ? 13.253 3.747 -8.631 1.00 95.88 85 LYS A C 1
ATOM 641 O O . LYS A 1 85 ? 12.957 4.310 -9.680 1.00 95.88 85 LYS A O 1
ATOM 646 N N . GLU A 1 86 ? 13.104 2.441 -8.426 1.00 95.75 86 GLU A N 1
ATOM 647 C CA . GLU A 1 86 ? 12.535 1.512 -9.408 1.00 95.75 86 GLU A CA 1
ATOM 648 C C . GLU A 1 86 ? 11.013 1.417 -9.268 1.00 95.75 86 GLU A C 1
ATOM 650 O O . GLU A 1 86 ? 10.304 1.381 -10.268 1.00 95.75 86 GLU A O 1
ATOM 655 N N . MET A 1 87 ? 10.491 1.445 -8.038 1.00 96.62 87 MET A N 1
ATOM 656 C CA . MET A 1 87 ? 9.057 1.505 -7.759 1.00 96.62 87 MET A CA 1
ATOM 657 C C . MET A 1 87 ? 8.785 2.428 -6.555 1.00 96.62 87 MET A C 1
ATOM 659 O O . MET A 1 87 ? 8.906 1.983 -5.411 1.00 96.62 87 MET A O 1
ATOM 663 N N . PRO A 1 88 ? 8.382 3.699 -6.763 1.00 97.81 88 PRO A N 1
ATOM 664 C CA . PRO A 1 88 ? 8.191 4.690 -5.695 1.00 97.81 88 PRO A CA 1
ATOM 665 C C . PRO A 1 88 ? 6.859 4.500 -4.944 1.00 97.81 88 PRO A C 1
ATOM 667 O O . PRO A 1 88 ? 6.022 5.408 -4.877 1.00 97.81 88 PRO A O 1
ATOM 670 N N . LEU A 1 89 ? 6.636 3.312 -4.381 1.00 98.62 89 LEU A N 1
ATOM 671 C CA . LEU A 1 89 ? 5.370 2.926 -3.766 1.00 98.62 89 LEU A CA 1
ATOM 672 C C . LEU A 1 89 ? 5.021 3.808 -2.563 1.00 98.62 89 LEU A C 1
ATOM 674 O O . LEU A 1 89 ? 3.934 4.379 -2.537 1.00 98.62 89 LEU A O 1
ATOM 678 N N . ALA A 1 90 ? 5.926 3.983 -1.595 1.00 98.38 90 ALA A N 1
ATOM 679 C CA . ALA A 1 90 ? 5.604 4.754 -0.388 1.00 98.38 90 ALA A CA 1
ATOM 680 C C . ALA A 1 90 ? 5.240 6.211 -0.702 1.00 98.38 90 ALA A C 1
ATOM 682 O O . ALA A 1 90 ? 4.275 6.740 -0.151 1.00 98.38 90 ALA A O 1
ATOM 683 N N . LYS A 1 91 ? 5.960 6.843 -1.639 1.00 97.88 91 LYS A N 1
ATOM 684 C CA . LYS A 1 91 ? 5.633 8.190 -2.122 1.00 97.88 91 LYS A CA 1
ATOM 685 C C . LYS A 1 91 ? 4.225 8.227 -2.724 1.00 97.88 91 LYS A C 1
ATOM 687 O O . LYS A 1 91 ? 3.425 9.067 -2.325 1.00 97.88 91 LYS A O 1
ATOM 692 N N . THR A 1 92 ? 3.926 7.294 -3.628 1.00 98.50 92 THR A N 1
ATOM 693 C CA . THR A 1 92 ? 2.622 7.204 -4.302 1.00 98.50 92 THR A CA 1
ATOM 694 C C . THR A 1 92 ? 1.489 7.032 -3.291 1.00 98.50 92 THR A C 1
ATOM 696 O O . THR A 1 92 ? 0.498 7.753 -3.340 1.00 98.50 92 THR A O 1
ATOM 699 N N . ILE A 1 93 ? 1.646 6.131 -2.317 1.00 98.56 93 ILE A N 1
ATOM 700 C CA . ILE A 1 93 ? 0.634 5.905 -1.279 1.00 98.56 93 ILE A CA 1
ATOM 701 C C . ILE A 1 93 ? 0.425 7.162 -0.431 1.00 98.56 93 ILE A C 1
ATOM 703 O O . ILE A 1 93 ? -0.716 7.560 -0.220 1.00 98.56 93 ILE A O 1
ATOM 707 N N . LEU A 1 94 ? 1.491 7.835 0.011 1.00 96.94 94 LEU A N 1
ATOM 708 C CA . LEU A 1 94 ? 1.365 9.066 0.800 1.00 96.94 94 LEU A CA 1
ATOM 709 C C . LEU A 1 94 ? 0.670 10.205 0.036 1.00 96.94 94 LEU A C 1
ATOM 711 O O . LEU A 1 94 ? -0.024 11.009 0.657 1.00 96.94 94 LEU A O 1
ATOM 715 N N . GLU A 1 95 ? 0.840 10.284 -1.285 1.00 96.88 95 GLU A N 1
ATOM 716 C CA . GLU A 1 95 ? 0.145 11.259 -2.138 1.00 96.88 95 GLU A CA 1
ATOM 717 C C . GLU A 1 95 ? -1.355 10.953 -2.267 1.00 96.88 95 GLU A C 1
ATOM 719 O O . GLU A 1 95 ? -2.161 11.883 -2.309 1.00 96.88 95 GLU A O 1
ATOM 724 N N . LEU A 1 96 ? -1.738 9.672 -2.258 1.00 97.50 96 LEU A N 1
ATOM 725 C CA . LEU A 1 96 ? -3.138 9.231 -2.291 1.00 97.50 96 LEU A CA 1
ATOM 726 C C . LEU A 1 96 ? -3.847 9.365 -0.937 1.00 97.50 96 LEU A C 1
ATOM 728 O O . LEU A 1 96 ? -5.075 9.453 -0.889 1.00 97.50 96 LEU A O 1
ATOM 732 N N . LEU A 1 97 ? -3.102 9.370 0.173 1.00 96.75 97 LEU A N 1
ATOM 733 C CA . LEU A 1 97 ? -3.693 9.493 1.502 1.00 96.75 97 LEU A CA 1
ATOM 734 C C . LEU A 1 97 ? -4.260 10.902 1.737 1.00 96.75 97 LEU A C 1
ATOM 736 O O . LEU A 1 97 ? -3.547 11.897 1.532 1.00 96.75 97 LEU A O 1
ATOM 740 N N . PRO A 1 98 ? -5.508 11.007 2.237 1.00 94.06 98 PRO A N 1
ATOM 741 C CA . PRO A 1 98 ? -6.080 12.291 2.598 1.00 94.06 98 PRO A CA 1
ATOM 742 C C . PRO A 1 98 ? -5.349 12.894 3.801 1.00 94.06 98 PRO A C 1
ATOM 744 O O . PRO A 1 98 ? -4.765 12.189 4.633 1.00 94.06 98 PRO A O 1
ATOM 747 N N . ASP A 1 99 ? -5.430 14.216 3.910 1.00 92.00 99 ASP A N 1
ATOM 748 C CA . ASP A 1 99 ? -4.977 14.931 5.096 1.00 92.00 99 ASP A CA 1
ATOM 749 C C . ASP A 1 99 ? -6.108 14.995 6.134 1.00 92.00 99 ASP A C 1
ATOM 751 O O . ASP A 1 99 ? -7.260 15.291 5.812 1.00 92.00 99 ASP A O 1
ATOM 755 N N . LYS A 1 100 ? -5.768 14.763 7.403 1.00 86.81 100 LYS A N 1
ATOM 756 C CA . LYS A 1 100 ? -6.625 14.958 8.575 1.00 86.81 100 LYS A CA 1
ATOM 757 C C . LYS A 1 100 ? -5.852 15.809 9.577 1.00 86.81 100 LYS A C 1
ATOM 759 O O . LYS A 1 100 ? -4.759 15.439 9.995 1.00 86.81 100 LYS A O 1
ATOM 764 N N . GLU A 1 101 ? -6.389 16.980 9.919 1.00 89.19 101 GLU A N 1
ATOM 765 C CA . GLU A 1 101 ? -5.760 17.917 10.870 1.00 89.19 101 GLU A CA 1
ATOM 766 C C . GLU A 1 101 ? -4.298 18.270 10.510 1.00 89.19 101 GLU A C 1
ATOM 768 O O . GLU A 1 101 ? -3.401 18.243 11.351 1.00 89.19 101 GLU A O 1
ATOM 773 N N . HIS A 1 102 ? -4.051 18.593 9.233 1.00 89.31 102 HIS A N 1
ATOM 774 C CA . HIS A 1 102 ? -2.721 18.924 8.686 1.00 89.31 102 HIS A CA 1
ATOM 775 C C . HIS A 1 102 ? -1.680 17.794 8.756 1.00 89.31 102 HIS A C 1
ATOM 777 O O . HIS A 1 102 ? -0.481 18.044 8.624 1.00 89.31 102 HIS A O 1
ATOM 783 N N . LYS A 1 103 ? -2.118 16.548 8.950 1.00 91.75 103 LYS A N 1
ATOM 784 C CA . LYS A 1 103 ? -1.269 15.355 8.907 1.00 91.75 103 LYS A CA 1
ATOM 785 C C . LYS A 1 103 ? -1.842 14.347 7.927 1.00 91.75 103 LYS A C 1
ATOM 787 O O . LYS A 1 103 ? -3.054 14.281 7.746 1.00 91.75 103 LYS A O 1
ATOM 792 N N . LYS A 1 104 ? -0.978 13.529 7.329 1.00 93.38 104 LYS A N 1
ATOM 793 C CA . LYS A 1 104 ? -1.434 12.380 6.545 1.00 93.38 104 LYS A CA 1
ATOM 794 C C . LYS A 1 104 ? -2.179 11.402 7.444 1.00 93.38 104 LYS A C 1
ATOM 796 O O . LYS A 1 104 ? -1.770 11.179 8.586 1.00 93.38 104 LYS A O 1
ATOM 801 N N . LEU A 1 105 ? -3.271 10.841 6.926 1.00 95.81 105 LEU A N 1
ATOM 802 C CA . LEU A 1 105 ? -4.026 9.805 7.619 1.00 95.81 105 LEU A CA 1
ATOM 803 C C . LEU A 1 105 ? -3.088 8.636 7.994 1.00 95.81 105 LEU A C 1
ATOM 805 O O . LEU A 1 105 ? -2.277 8.237 7.155 1.00 95.81 105 LEU A O 1
ATOM 809 N N . PRO A 1 106 ? -3.166 8.083 9.220 1.00 97.50 106 PRO A N 1
ATOM 810 C CA . PRO A 1 106 ? -2.360 6.929 9.603 1.00 97.50 106 PRO A CA 1
ATOM 811 C C . PRO A 1 106 ? -2.528 5.762 8.626 1.00 97.50 106 PRO A C 1
ATOM 813 O O . PRO A 1 106 ? -3.649 5.452 8.214 1.00 97.50 106 PRO A O 1
ATOM 816 N N . LEU A 1 107 ? -1.426 5.098 8.284 1.00 98.56 107 LEU A N 1
ATOM 817 C CA . LEU A 1 107 ? -1.409 3.968 7.361 1.00 98.56 107 LEU A CA 1
ATOM 818 C C . LEU A 1 107 ? -1.052 2.682 8.103 1.00 98.56 107 LEU A C 1
ATOM 820 O O . LEU A 1 107 ? -0.028 2.601 8.779 1.00 98.56 107 LEU A O 1
ATOM 824 N N . LEU A 1 108 ? -1.872 1.657 7.919 1.00 98.62 108 LEU A N 1
ATOM 825 C CA . LEU A 1 108 ? -1.536 0.285 8.254 1.00 98.62 108 LEU A CA 1
ATOM 826 C C . LEU A 1 108 ?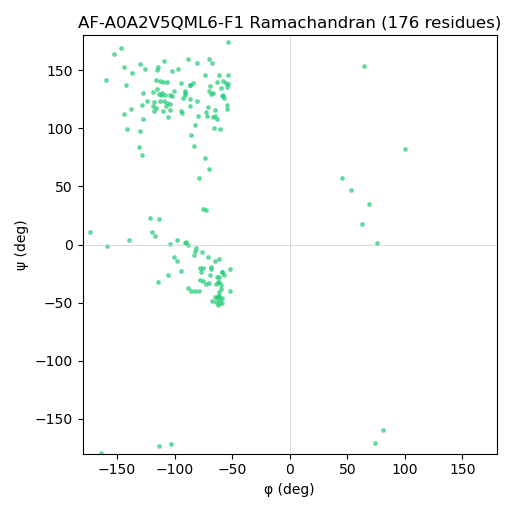 -1.132 -0.453 6.975 1.00 98.62 108 LEU A C 1
ATOM 828 O O . LEU A 1 108 ? -1.844 -0.377 5.979 1.00 98.62 108 LEU A O 1
ATOM 832 N N . VAL A 1 109 ? -0.022 -1.179 7.005 1.00 98.75 109 VAL A N 1
ATOM 833 C CA . VAL A 1 109 ? 0.427 -2.060 5.924 1.00 98.75 109 VAL A CA 1
ATOM 834 C C . VAL A 1 109 ? 0.256 -3.498 6.389 1.00 98.75 109 VAL A C 1
ATOM 836 O O . VAL A 1 109 ? 0.781 -3.870 7.438 1.00 98.75 109 VAL A O 1
ATOM 839 N N . ALA A 1 110 ? -0.486 -4.299 5.634 1.00 98.31 110 ALA A N 1
ATOM 840 C CA . ALA A 1 110 ? -0.656 -5.723 5.890 1.00 98.31 110 ALA A CA 1
ATOM 841 C C . ALA A 1 110 ? -0.399 -6.524 4.615 1.00 98.31 110 ALA A C 1
ATOM 843 O O . ALA A 1 110 ? -0.579 -6.018 3.509 1.00 98.31 110 ALA A O 1
ATOM 844 N N . HIS A 1 111 ? -0.025 -7.789 4.780 1.00 97.81 111 HIS A N 1
ATOM 845 C CA . HIS A 1 111 ? 0.318 -8.666 3.666 1.00 97.81 111 HIS A CA 1
ATOM 846 C C . HIS A 1 111 ? -0.659 -9.826 3.578 1.00 97.81 111 HIS A C 1
ATOM 848 O O . HIS A 1 111 ? -1.062 -10.394 4.596 1.00 97.81 111 HIS A O 1
ATOM 854 N N . THR A 1 112 ? -1.016 -10.201 2.356 1.00 95.31 112 THR A N 1
ATOM 855 C CA . THR A 1 112 ? -1.872 -11.359 2.090 1.00 95.31 112 THR A CA 1
ATOM 856 C C . THR A 1 112 ? -1.195 -12.658 2.519 1.00 95.31 112 THR A C 1
ATOM 858 O O . THR A 1 112 ? -1.871 -13.569 2.998 1.00 95.31 112 THR A O 1
ATOM 861 N N . HIS A 1 113 ? 0.134 -12.743 2.386 1.00 92.81 113 HIS A N 1
ATOM 862 C CA . HIS A 1 113 ? 0.957 -13.830 2.912 1.00 92.81 113 HIS A CA 1
ATOM 863 C C . HIS A 1 113 ? 2.453 -13.469 2.959 1.00 92.81 113 HIS A C 1
ATOM 865 O O . HIS A 1 113 ? 2.867 -12.367 2.616 1.00 92.81 113 HIS A O 1
ATOM 871 N N . ARG A 1 114 ? 3.282 -14.419 3.413 1.00 93.06 114 ARG A N 1
ATOM 872 C CA . ARG A 1 114 ? 4.691 -14.186 3.769 1.00 93.06 114 ARG A CA 1
ATOM 873 C C . ARG A 1 114 ? 5.695 -14.173 2.615 1.00 93.06 114 ARG A C 1
ATOM 875 O O . ARG A 1 114 ? 6.880 -14.048 2.909 1.00 93.06 114 ARG A O 1
ATOM 882 N N . HIS A 1 115 ? 5.315 -14.424 1.361 1.00 95.81 115 HIS A N 1
ATOM 883 C CA . HIS A 1 115 ? 6.302 -14.456 0.272 1.00 95.81 115 HIS A CA 1
ATOM 884 C C . HIS A 1 115 ? 6.848 -13.051 -0.024 1.00 95.81 115 HIS A C 1
ATOM 886 O O . HIS A 1 115 ? 6.339 -12.050 0.484 1.00 95.81 115 HIS A O 1
ATOM 892 N N . LEU A 1 116 ? 8.015 -12.981 -0.672 1.00 96.75 116 LEU A N 1
ATOM 893 C CA . LEU A 1 116 ? 8.772 -11.725 -0.794 1.00 96.75 116 LEU A CA 1
ATOM 894 C C . LEU A 1 116 ? 8.126 -10.744 -1.758 1.00 96.75 116 LEU A C 1
ATOM 896 O O . LEU A 1 11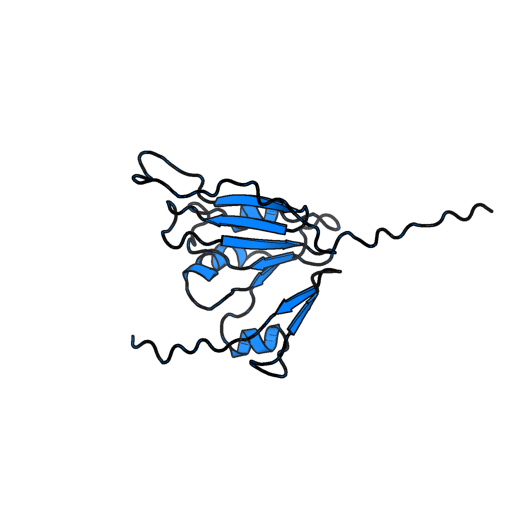6 ? 8.126 -9.551 -1.492 1.00 96.75 116 LEU A O 1
ATOM 900 N N . ASP A 1 117 ? 7.498 -11.255 -2.797 1.00 96.25 117 ASP A N 1
ATOM 901 C CA . ASP A 1 117 ? 6.730 -10.516 -3.787 1.00 96.25 117 ASP A CA 1
ATOM 902 C C . ASP A 1 117 ? 5.519 -9.755 -3.217 1.00 96.25 117 ASP A C 1
ATOM 904 O O . ASP A 1 117 ? 4.985 -8.868 -3.874 1.00 96.25 117 ASP A O 1
ATOM 908 N N . HIS A 1 118 ? 5.123 -10.032 -1.973 1.00 97.75 118 HIS A N 1
ATOM 909 C CA . HIS A 1 118 ? 4.051 -9.311 -1.281 1.00 97.75 118 HIS A CA 1
ATOM 910 C C . HIS A 1 118 ? 4.543 -8.260 -0.283 1.00 97.75 118 HIS A C 1
ATOM 912 O O . HIS A 1 118 ? 3.734 -7.477 0.221 1.00 97.75 118 HIS A O 1
ATOM 918 N N . ARG A 1 119 ? 5.843 -8.242 0.031 1.00 97.75 119 ARG A N 1
ATOM 919 C CA . ARG A 1 119 ? 6.401 -7.427 1.124 1.00 97.75 119 ARG A CA 1
ATOM 920 C C . ARG A 1 119 ? 7.740 -6.754 0.805 1.00 97.75 119 ARG A C 1
ATOM 922 O O . ARG A 1 119 ? 8.367 -6.163 1.681 1.00 97.75 119 ARG A O 1
ATOM 929 N N . ALA A 1 120 ? 8.250 -6.885 -0.419 1.00 98.31 120 ALA A N 1
ATOM 930 C CA . ALA A 1 120 ? 9.579 -6.381 -0.760 1.00 98.31 120 ALA A CA 1
ATOM 931 C C . ALA A 1 120 ? 9.663 -4.854 -0.626 1.00 98.31 120 ALA A C 1
ATOM 933 O O . ALA A 1 120 ? 10.739 -4.335 -0.337 1.00 98.31 120 ALA A O 1
ATOM 934 N N . GLY A 1 121 ? 8.541 -4.145 -0.794 1.00 98.25 121 GLY A N 1
ATOM 935 C CA . GLY A 1 121 ? 8.450 -2.693 -0.646 1.00 98.25 121 GLY A CA 1
ATOM 936 C C . GLY A 1 121 ? 8.435 -2.181 0.802 1.00 98.25 121 GLY A C 1
ATOM 937 O O . GLY A 1 121 ? 8.526 -0.971 1.005 1.00 98.25 121 GLY A O 1
ATOM 938 N N . ASP A 1 122 ? 8.367 -3.047 1.819 1.00 98.50 122 ASP A N 1
ATOM 939 C CA . ASP A 1 122 ? 8.303 -2.659 3.242 1.00 98.50 122 ASP A CA 1
ATOM 940 C C . ASP A 1 122 ? 9.395 -1.676 3.700 1.00 98.50 122 ASP A C 1
ATOM 942 O O . ASP A 1 122 ? 9.077 -0.740 4.446 1.00 98.50 122 ASP A O 1
ATOM 946 N N . PRO A 1 123 ? 10.668 -1.794 3.258 1.00 98.19 123 PRO A N 1
ATOM 947 C CA . PRO A 1 123 ? 11.711 -0.844 3.637 1.00 98.19 123 PRO A CA 1
ATOM 948 C C . PRO A 1 123 ? 11.401 0.608 3.249 1.00 98.19 123 PRO A C 1
ATOM 950 O O . PRO A 1 123 ? 11.914 1.519 3.894 1.00 98.19 123 PRO A O 1
ATOM 953 N N . GLN A 1 124 ? 10.540 0.847 2.250 1.00 98.19 124 GLN A N 1
ATOM 954 C CA . GLN A 1 124 ? 10.109 2.199 1.880 1.00 98.19 124 GLN A CA 1
ATOM 955 C C . GLN A 1 124 ? 9.219 2.854 2.952 1.00 98.19 124 GLN A C 1
ATOM 957 O O . GLN A 1 124 ? 9.096 4.079 2.989 1.00 98.19 124 GLN A O 1
ATOM 962 N N . PHE A 1 125 ? 8.602 2.052 3.825 1.00 98.12 125 PHE A N 1
ATOM 963 C CA . PHE A 1 125 ? 7.646 2.494 4.839 1.00 98.12 125 PHE A CA 1
ATOM 964 C C . PHE A 1 125 ? 8.207 2.494 6.264 1.00 98.12 125 PHE A C 1
ATOM 966 O O . PHE A 1 125 ? 7.738 3.264 7.100 1.00 98.12 125 PHE A O 1
ATOM 973 N N . ALA A 1 126 ? 9.206 1.655 6.549 1.00 89.62 126 ALA A N 1
ATOM 974 C CA . ALA A 1 126 ? 9.655 1.341 7.909 1.00 89.62 126 ALA A CA 1
ATOM 975 C C . ALA A 1 126 ? 10.095 2.553 8.757 1.00 89.62 126 ALA A C 1
ATOM 977 O O . ALA A 1 126 ? 10.013 2.506 9.982 1.00 89.62 126 ALA A O 1
ATOM 978 N N . SER A 1 127 ? 10.554 3.643 8.133 1.00 90.12 127 SER A N 1
ATOM 979 C CA . SER A 1 127 ? 10.985 4.863 8.832 1.00 90.12 127 SER A CA 1
ATOM 980 C C . SER A 1 127 ? 9.921 5.967 8.888 1.00 90.12 127 SER A C 1
ATOM 982 O O . SER A 1 127 ? 10.219 7.075 9.337 1.00 90.12 127 SER A O 1
ATOM 984 N N . LEU A 1 128 ? 8.704 5.721 8.393 1.00 94.62 128 LEU A N 1
ATOM 985 C CA . LEU A 1 128 ? 7.651 6.731 8.324 1.00 94.62 128 LEU A CA 1
ATOM 986 C C . LEU A 1 128 ? 6.846 6.777 9.641 1.00 94.62 128 LEU A C 1
ATOM 988 O O . LEU A 1 128 ? 6.275 5.769 10.050 1.00 94.62 128 LEU A O 1
ATOM 992 N N . PRO A 1 129 ? 6.726 7.945 10.302 1.00 88.25 129 PRO A N 1
ATOM 993 C CA . PRO A 1 129 ? 6.234 8.052 11.685 1.00 88.25 129 PRO A CA 1
ATOM 994 C C . PRO A 1 129 ? 4.734 7.772 11.878 1.00 88.25 129 PRO A C 1
ATOM 996 O O . PRO A 1 129 ? 4.269 7.688 13.011 1.00 88.25 129 PRO A O 1
ATOM 999 N N . SER A 1 130 ? 3.956 7.669 10.800 1.00 92.06 130 SER A N 1
ATOM 1000 C CA . SER A 1 130 ? 2.513 7.374 10.840 1.00 92.06 130 SER A CA 1
ATOM 1001 C C . SER A 1 130 ? 2.161 6.112 10.057 1.00 92.06 130 SER A C 1
ATOM 1003 O O . SER A 1 130 ? 1.019 5.951 9.630 1.00 92.06 130 SER A O 1
ATOM 1005 N N . VAL A 1 131 ? 3.150 5.234 9.869 1.00 97.94 131 VAL A N 1
ATOM 1006 C CA . VAL A 1 131 ? 2.976 3.938 9.225 1.00 97.94 131 VAL A CA 1
ATOM 1007 C C . VAL A 1 131 ? 3.256 2.829 10.229 1.00 97.94 131 VAL A C 1
ATOM 1009 O O . VAL A 1 131 ? 4.250 2.859 10.950 1.00 97.94 131 VAL A O 1
ATOM 1012 N N . GLN A 1 132 ? 2.373 1.840 10.262 1.00 97.88 132 GLN A N 1
ATOM 1013 C CA . GLN A 1 132 ? 2.569 0.599 10.995 1.00 97.88 132 GLN A CA 1
ATOM 1014 C C . GLN A 1 132 ? 2.546 -0.560 10.005 1.00 97.88 132 GLN A C 1
ATOM 1016 O O . GLN A 1 132 ? 1.626 -0.655 9.199 1.00 97.88 132 GLN A O 1
ATOM 1021 N N . ILE A 1 133 ? 3.532 -1.451 10.081 1.00 98.25 133 ILE A N 1
ATOM 1022 C CA . ILE A 1 133 ? 3.562 -2.690 9.299 1.00 98.25 133 ILE A CA 1
ATOM 1023 C C . ILE A 1 133 ? 3.148 -3.836 10.223 1.00 98.25 133 ILE A C 1
ATOM 1025 O O . ILE A 1 133 ? 3.673 -3.965 11.333 1.00 98.25 133 ILE A O 1
ATOM 1029 N N . VAL A 1 134 ? 2.171 -4.633 9.796 1.00 97.38 134 VAL A N 1
ATOM 1030 C CA . VAL A 1 134 ? 1.705 -5.813 10.533 1.00 97.38 134 VAL A CA 1
ATOM 1031 C C . VAL A 1 134 ? 2.797 -6.891 10.501 1.00 97.38 134 VAL A C 1
ATOM 1033 O O . VAL A 1 134 ? 3.368 -7.132 9.437 1.00 97.38 134 VAL A O 1
ATOM 1036 N N . PRO A 1 135 ? 3.093 -7.573 11.626 1.00 95.88 135 PRO A N 1
ATOM 1037 C CA . PRO A 1 135 ? 4.006 -8.713 11.621 1.00 95.88 135 PRO A CA 1
ATOM 1038 C C . PRO A 1 135 ? 3.594 -9.779 10.598 1.00 95.88 135 PRO A C 1
ATOM 1040 O O . PRO A 1 135 ? 2.409 -10.017 10.391 1.00 95.88 135 PRO A O 1
ATOM 1043 N N . ILE A 1 136 ? 4.567 -10.451 9.987 1.00 93.25 136 ILE A N 1
ATOM 1044 C CA . ILE A 1 136 ? 4.327 -11.411 8.892 1.00 93.25 136 ILE A CA 1
ATOM 1045 C C . ILE A 1 136 ? 4.295 -12.875 9.344 1.00 93.25 136 ILE A C 1
ATOM 1047 O O . ILE A 1 136 ? 3.891 -13.754 8.579 1.00 93.25 136 ILE A O 1
ATOM 1051 N N . ASP A 1 137 ? 4.761 -13.167 10.558 1.00 92.50 137 ASP A N 1
ATOM 1052 C CA . ASP A 1 137 ? 4.699 -14.508 11.126 1.00 92.50 137 ASP A CA 1
ATOM 1053 C C . ASP A 1 137 ? 3.303 -14.798 11.702 1.00 92.50 137 ASP A C 1
ATOM 1055 O O . ASP A 1 137 ? 2.538 -13.898 12.049 1.00 92.50 137 ASP A O 1
ATOM 1059 N N . LEU A 1 138 ? 2.954 -16.082 11.793 1.00 91.31 138 LEU A N 1
ATOM 1060 C CA . LEU A 1 138 ? 1.610 -16.502 12.192 1.00 91.31 138 LEU A CA 1
ATOM 1061 C C . LEU A 1 138 ? 1.223 -16.009 13.594 1.00 91.31 138 LEU A C 1
ATOM 1063 O O . LEU A 1 138 ? 0.058 -15.683 13.821 1.00 91.31 138 LEU A O 1
ATOM 1067 N N . GLU A 1 139 ? 2.163 -15.996 14.539 1.00 93.31 139 GLU A N 1
ATOM 1068 C CA . GLU A 1 139 ? 1.896 -15.538 15.902 1.00 93.31 139 GLU A CA 1
ATOM 1069 C C . GLU A 1 139 ? 1.607 -14.038 15.903 1.00 93.31 139 GLU A C 1
ATOM 1071 O O . GLU A 1 139 ? 0.573 -13.613 16.422 1.00 93.31 139 GLU A O 1
ATOM 1076 N N . GLY A 1 140 ? 2.455 -13.260 15.233 1.00 94.81 140 GLY A N 1
ATOM 1077 C CA . GLY A 1 140 ? 2.314 -11.821 15.097 1.00 94.81 140 GLY A CA 1
ATOM 1078 C C . GLY A 1 140 ? 1.034 -11.398 14.369 1.00 94.81 140 GLY A C 1
ATOM 1079 O O . GLY A 1 140 ? 0.326 -10.526 14.868 1.00 94.81 140 GLY A O 1
ATOM 1080 N N . VAL A 1 141 ? 0.664 -12.052 13.260 1.00 94.44 141 VAL A N 1
ATOM 1081 C CA . VAL A 1 141 ? -0.611 -11.797 12.554 1.00 94.44 141 VAL A CA 1
ATOM 1082 C C . VAL A 1 141 ? -1.804 -12.084 13.469 1.00 94.44 141 VAL A C 1
ATOM 1084 O O . VAL A 1 141 ? -2.725 -11.269 13.577 1.00 94.44 141 VAL A O 1
ATOM 1087 N N . ARG A 1 142 ? -1.799 -13.236 14.155 1.00 94.56 142 ARG A N 1
ATOM 1088 C CA . ARG A 1 142 ? -2.893 -13.627 15.057 1.00 94.56 142 ARG A CA 1
ATOM 1089 C C . ARG A 1 142 ? -3.043 -12.656 16.218 1.00 94.56 142 ARG A C 1
ATOM 1091 O O . ARG A 1 142 ? -4.169 -12.279 16.536 1.00 94.56 142 ARG A O 1
ATOM 1098 N N . ALA A 1 143 ? -1.926 -12.268 16.828 1.00 95.69 143 ALA A N 1
ATOM 1099 C CA . ALA A 1 143 ? -1.899 -11.319 17.928 1.00 95.69 143 ALA A CA 1
ATOM 1100 C C . ALA A 1 143 ? -2.360 -9.929 17.475 1.00 95.69 143 ALA A C 1
ATOM 1102 O O . ALA A 1 143 ? -3.205 -9.330 18.136 1.00 95.69 143 ALA A O 1
ATOM 1103 N N . PHE A 1 144 ? -1.868 -9.447 16.329 1.00 96.62 144 PHE A N 1
ATOM 1104 C CA . PHE A 1 144 ? -2.200 -8.124 15.806 1.00 96.62 144 PHE A CA 1
ATOM 1105 C C . PHE A 1 144 ? -3.698 -7.971 15.522 1.00 96.62 144 PHE A C 1
ATOM 1107 O O . PHE A 1 144 ? -4.322 -7.016 15.979 1.00 96.62 144 PHE A O 1
ATOM 1114 N N . PHE A 1 145 ? -4.290 -8.923 14.796 1.00 95.12 145 PHE A N 1
ATOM 1115 C CA . PHE A 1 145 ? -5.714 -8.878 14.453 1.00 95.12 145 PHE A CA 1
ATOM 1116 C C . PHE A 1 145 ? -6.632 -9.404 15.567 1.00 95.12 145 PHE A C 1
ATOM 1118 O O . PHE A 1 145 ? -7.852 -9.331 15.438 1.00 95.12 145 PHE A O 1
ATOM 1125 N N . GLY A 1 146 ? -6.079 -9.937 16.661 1.00 94.69 146 GLY A N 1
ATOM 1126 C CA . GLY A 1 146 ? -6.864 -10.441 17.790 1.00 94.69 146 GLY A CA 1
ATOM 1127 C C . GLY A 1 146 ? -7.668 -11.706 17.472 1.00 94.69 146 GLY A C 1
ATOM 1128 O O . GLY A 1 146 ? -8.773 -11.883 17.984 1.00 94.69 146 GLY A O 1
ATOM 1129 N N . PHE A 1 147 ? -7.142 -12.600 16.629 1.00 92.94 147 PHE A N 1
ATOM 1130 C CA . PHE A 1 147 ? -7.825 -13.853 16.295 1.00 92.94 147 PHE A CA 1
ATOM 1131 C C . PHE A 1 147 ? -7.961 -14.766 17.522 1.00 92.94 147 PHE A C 1
ATOM 1133 O O . PHE A 1 147 ? -6.978 -15.311 18.026 1.00 92.94 147 PHE A O 1
ATOM 1140 N N . THR A 1 148 ? -9.200 -15.016 17.946 1.00 88.38 148 THR A N 1
ATOM 1141 C CA . THR A 1 1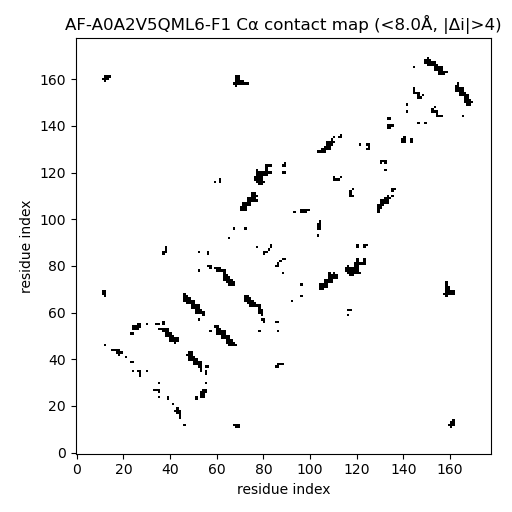48 ? -9.525 -15.911 19.073 1.00 88.38 148 THR A CA 1
ATOM 1142 C C . THR A 1 148 ? -9.841 -17.344 18.642 1.00 88.38 148 THR A C 1
ATOM 1144 O O . THR A 1 148 ? -9.684 -18.274 19.428 1.00 88.38 148 THR A O 1
ATOM 1147 N N . ASN A 1 149 ? -10.246 -17.543 17.385 1.00 89.44 149 ASN A N 1
ATOM 1148 C CA . ASN A 1 149 ? -10.591 -18.842 16.812 1.00 89.44 149 ASN A CA 1
ATOM 1149 C C . ASN A 1 149 ? -9.878 -19.015 15.466 1.00 89.44 149 ASN A C 1
ATOM 1151 O O . ASN A 1 149 ? -10.434 -18.705 14.428 1.00 89.44 149 ASN A O 1
ATOM 1155 N N . TRP A 1 150 ? -8.625 -19.457 15.448 1.00 87.00 150 TRP A N 1
ATOM 1156 C CA . TRP A 1 150 ? -7.891 -19.660 14.191 1.00 87.00 150 TRP A CA 1
ATOM 1157 C C . TRP A 1 150 ? -8.002 -21.118 13.710 1.00 87.00 150 TRP A C 1
ATOM 1159 O O . TRP A 1 150 ? -7.871 -22.018 14.540 1.00 87.00 150 TRP A O 1
ATOM 1169 N N . PRO A 1 151 ? -8.179 -21.399 12.402 1.00 89.38 151 PRO A N 1
ATOM 1170 C CA . PRO A 1 151 ? -8.328 -20.469 11.273 1.00 89.38 151 PRO A CA 1
ATOM 1171 C C . PRO A 1 151 ? -9.793 -20.088 10.980 1.00 89.38 151 PRO A C 1
ATOM 1173 O O . PRO A 1 151 ? -10.061 -19.386 10.019 1.00 89.38 151 PRO A O 1
ATOM 1176 N N . ASN A 1 152 ? -10.759 -20.590 11.751 1.00 88.75 152 ASN A N 1
ATOM 1177 C CA . ASN A 1 152 ? -12.181 -20.518 11.379 1.00 88.75 152 ASN A CA 1
ATOM 1178 C C . ASN A 1 152 ? -12.869 -19.192 11.740 1.00 88.75 152 ASN A C 1
ATOM 1180 O O . ASN A 1 152 ? -14.032 -18.978 11.410 1.00 88.75 152 ASN A O 1
ATOM 1184 N N . GLY A 1 153 ? -12.185 -18.343 12.489 1.00 88.88 153 GLY A N 1
ATOM 1185 C CA . GLY A 1 153 ? -12.661 -17.066 12.978 1.00 88.88 153 GLY A CA 1
ATOM 1186 C C . GLY A 1 153 ? -12.393 -15.949 11.986 1.00 88.88 153 GLY A C 1
ATOM 1187 O O . GLY A 1 153 ? -11.525 -16.039 11.118 1.00 88.88 153 GLY A O 1
ATOM 1188 N N . ILE A 1 154 ? -13.150 -14.879 12.171 1.00 94.38 154 ILE A N 1
ATOM 1189 C CA . ILE A 1 154 ? -13.038 -13.638 11.420 1.00 94.38 154 ILE A CA 1
ATOM 1190 C C . ILE A 1 154 ? -12.560 -12.590 12.417 1.00 94.38 154 ILE A C 1
ATOM 1192 O O . ILE A 1 154 ? -13.116 -12.483 13.511 1.00 94.38 154 ILE A O 1
ATOM 1196 N N . ALA A 1 155 ? -11.509 -11.863 12.064 1.00 95.25 155 ALA A N 1
ATOM 1197 C CA . ALA A 1 155 ? -11.125 -10.653 12.772 1.00 95.25 155 ALA A CA 1
ATOM 1198 C C . ALA A 1 155 ? -11.685 -9.438 12.029 1.00 95.25 155 ALA A C 1
ATOM 1200 O O . ALA A 1 155 ? -11.851 -9.471 10.812 1.00 95.25 155 ALA A O 1
ATOM 1201 N N . HIS A 1 156 ? -11.957 -8.358 12.754 1.00 95.69 156 HIS A N 1
ATOM 1202 C CA . HIS A 1 156 ? -12.519 -7.139 12.182 1.00 95.69 156 HIS A CA 1
ATOM 1203 C C . HIS A 1 156 ? -11.539 -5.986 12.369 1.00 95.69 156 HIS A C 1
ATOM 1205 O O . HIS A 1 156 ? -11.162 -5.653 13.493 1.00 95.69 156 HIS A O 1
ATOM 1211 N N . LEU A 1 157 ? -11.142 -5.360 11.265 1.00 96.81 157 LEU A N 1
ATOM 1212 C CA . LEU A 1 157 ? -10.306 -4.168 11.260 1.00 96.81 157 LEU A CA 1
ATOM 1213 C C . LEU A 1 157 ? -11.165 -2.953 10.902 1.00 96.81 157 LEU A C 1
ATOM 1215 O O . LEU A 1 157 ? -11.581 -2.800 9.757 1.00 96.81 157 LEU A O 1
ATOM 1219 N N . ASP A 1 158 ? -11.411 -2.069 11.866 1.00 96.00 158 ASP A N 1
ATOM 1220 C CA . ASP A 1 158 ? -12.125 -0.811 11.620 1.00 96.00 158 ASP A CA 1
ATOM 1221 C C . ASP A 1 158 ? -11.163 0.291 11.157 1.00 96.00 158 ASP A C 1
ATOM 1223 O O . ASP A 1 158 ? -10.233 0.659 11.878 1.00 96.00 158 ASP A O 1
ATOM 1227 N N . LEU A 1 159 ? -11.373 0.826 9.957 1.00 96.44 159 LEU A N 1
ATOM 1228 C CA . LEU A 1 159 ? -10.596 1.925 9.376 1.00 96.44 159 LEU A CA 1
ATOM 1229 C C . LEU A 1 159 ? -11.176 3.317 9.701 1.00 96.44 159 LEU A C 1
ATOM 1231 O O . LEU A 1 159 ? -10.641 4.330 9.251 1.00 96.44 159 LEU A O 1
ATOM 1235 N N . GLY A 1 160 ? -12.251 3.387 10.487 1.00 94.50 160 GLY A N 1
ATOM 1236 C CA . GLY A 1 160 ? -13.027 4.598 10.740 1.00 94.50 160 GLY A CA 1
ATOM 1237 C C . GLY A 1 160 ? -14.275 4.598 9.866 1.00 94.50 160 GLY A C 1
ATOM 1238 O O . GLY A 1 160 ? -14.281 5.134 8.756 1.00 94.50 160 GLY A O 1
ATOM 1239 N N . GLY A 1 161 ? -15.307 3.892 10.334 1.00 89.88 161 GLY A N 1
ATOM 1240 C CA . GLY A 1 161 ? -16.589 3.736 9.642 1.00 89.88 161 GLY A CA 1
ATOM 1241 C C . GLY A 1 161 ? -16.565 2.763 8.454 1.00 89.88 161 GLY A C 1
ATOM 1242 O O . GLY A 1 161 ? -17.593 2.603 7.789 1.00 89.88 161 GLY A O 1
ATOM 1243 N N . ARG A 1 162 ? -15.412 2.135 8.184 1.00 93.81 162 ARG A N 1
ATOM 1244 C CA . ARG A 1 162 ? -15.193 1.115 7.150 1.00 93.81 162 ARG A CA 1
ATOM 1245 C C . ARG A 1 162 ? -14.549 -0.106 7.796 1.00 93.81 162 ARG A C 1
ATOM 1247 O O . ARG A 1 162 ? -13.371 -0.067 8.142 1.00 93.81 162 ARG A O 1
ATOM 1254 N N . THR A 1 163 ? -15.303 -1.189 7.936 1.00 95.19 163 THR A N 1
ATOM 1255 C CA . THR A 1 163 ? -14.794 -2.446 8.500 1.00 95.19 163 THR A CA 1
ATOM 1256 C C . THR A 1 163 ? -14.259 -3.351 7.396 1.00 95.19 163 THR A C 1
ATOM 1258 O O . THR A 1 163 ? -14.936 -3.584 6.396 1.00 95.19 163 THR A O 1
ATOM 1261 N N . VAL A 1 164 ? -13.043 -3.861 7.582 1.00 95.81 164 VAL A N 1
ATOM 1262 C CA . VAL A 1 164 ? -12.445 -4.921 6.767 1.00 95.81 164 VAL A CA 1
ATOM 1263 C C . VAL A 1 164 ? -12.495 -6.218 7.564 1.00 95.81 164 VAL A C 1
ATOM 1265 O O . VAL A 1 164 ? -11.925 -6.303 8.654 1.00 95.81 164 VAL A O 1
ATOM 1268 N N . ASP A 1 165 ? -13.160 -7.224 7.008 1.00 96.31 165 ASP A N 1
ATOM 1269 C CA . ASP A 1 165 ? -13.157 -8.576 7.557 1.00 96.31 165 ASP A CA 1
ATOM 1270 C C . ASP A 1 165 ? -11.875 -9.298 7.137 1.00 96.31 165 ASP A C 1
ATOM 1272 O O . ASP A 1 165 ? -11.566 -9.427 5.951 1.00 96.31 165 ASP A O 1
ATOM 1276 N N . VAL A 1 166 ? -11.120 -9.771 8.125 1.00 95.62 166 VAL A N 1
ATOM 1277 C CA . VAL A 1 166 ? -9.855 -10.478 7.938 1.00 95.62 166 VAL A CA 1
ATOM 1278 C C . VAL A 1 166 ? -10.080 -11.953 8.237 1.00 95.62 166 VAL A C 1
ATOM 1280 O O . VAL A 1 166 ? -10.480 -12.334 9.339 1.00 95.62 166 VAL A O 1
ATOM 1283 N N . PHE A 1 167 ? -9.793 -12.793 7.248 1.00 92.38 167 PHE A N 1
ATOM 1284 C CA . PHE A 1 167 ? -9.957 -14.238 7.336 1.00 92.38 167 PHE A CA 1
ATOM 1285 C C . PHE A 1 167 ? -8.592 -14.912 7.410 1.00 92.38 167 PHE A C 1
ATOM 1287 O O . PHE A 1 167 ? -7.730 -14.691 6.560 1.00 92.38 167 PHE A O 1
ATOM 1294 N N . GLY A 1 168 ? -8.413 -15.777 8.403 1.00 83.69 168 GLY A N 1
ATOM 1295 C CA . GLY A 1 168 ? -7.271 -16.675 8.461 1.00 83.69 168 GLY A CA 1
ATOM 1296 C C . GLY A 1 168 ? -7.515 -17.932 7.638 1.00 83.69 168 GLY A C 1
ATOM 1297 O O . GLY A 1 168 ? -8.595 -18.511 7.693 1.00 83.69 168 GLY A O 1
ATOM 1298 N N . ARG A 1 169 ? -6.518 -18.416 6.897 1.00 73.75 169 ARG A N 1
ATOM 1299 C CA . ARG A 1 169 ? -6.539 -19.783 6.357 1.00 73.75 169 ARG A CA 1
ATOM 1300 C C . ARG A 1 169 ? -5.180 -20.437 6.530 1.00 73.75 169 ARG A C 1
ATOM 1302 O O . ARG A 1 169 ? -4.148 -19.777 6.461 1.00 73.75 169 ARG A O 1
ATOM 1309 N N . PHE A 1 170 ? -5.184 -21.753 6.726 1.00 63.78 170 PHE A N 1
ATOM 1310 C CA . PHE A 1 170 ? -3.978 -22.535 6.490 1.00 63.78 170 PHE A CA 1
ATOM 1311 C C . PHE A 1 170 ? -3.691 -22.533 4.989 1.00 63.78 170 PHE A C 1
ATOM 1313 O O . PHE A 1 170 ? -4.565 -22.880 4.194 1.00 63.78 170 PHE A O 1
ATOM 1320 N N . SER A 1 171 ? -2.460 -22.204 4.606 1.00 57.22 171 SER A N 1
ATOM 1321 C CA . SER A 1 171 ? -1.936 -22.723 3.350 1.00 57.22 171 SER A CA 1
ATOM 1322 C C . SER A 1 171 ? -1.647 -24.201 3.586 1.00 57.22 171 SER A C 1
ATOM 1324 O O . SER A 1 171 ? -0.799 -24.541 4.408 1.00 57.22 171 SER A O 1
ATOM 1326 N N . ALA A 1 172 ? -2.370 -25.090 2.908 1.00 46.41 172 ALA A N 1
ATOM 1327 C CA . ALA A 1 172 ? -2.109 -26.529 2.925 1.00 46.41 172 ALA A CA 1
ATOM 1328 C C . ALA A 1 172 ? -0.847 -26.902 2.116 1.00 46.41 172 ALA A C 1
ATOM 1330 O O . ALA A 1 172 ? -0.770 -27.989 1.548 1.00 46.41 172 ALA A O 1
ATOM 1331 N N . ALA A 1 173 ? 0.141 -26.010 2.037 1.00 47.56 173 ALA A N 1
ATOM 1332 C CA . ALA A 1 173 ? 1.467 -26.373 1.584 1.00 47.56 173 ALA A CA 1
ATOM 1333 C C . ALA A 1 173 ? 2.184 -27.029 2.770 1.00 47.56 173 ALA A C 1
ATOM 1335 O O . ALA A 1 173 ? 2.487 -26.375 3.769 1.00 47.56 173 ALA A O 1
ATOM 1336 N N . GLY A 1 174 ? 2.425 -28.339 2.669 1.00 45.22 174 GLY A N 1
ATOM 1337 C CA . GLY A 1 174 ? 3.420 -29.016 3.500 1.00 45.22 174 GLY A CA 1
ATOM 1338 C C . GLY A 1 174 ? 4.792 -28.326 3.396 1.00 45.22 174 GLY A C 1
ATOM 1339 O O . GLY A 1 174 ? 4.950 -27.388 2.612 1.00 45.22 174 GLY A O 1
ATOM 1340 N N . PRO A 1 175 ? 5.793 -28.754 4.183 1.00 43.31 175 PRO A N 1
ATOM 1341 C CA . PRO A 1 175 ? 7.111 -28.131 4.147 1.00 43.31 175 PRO A CA 1
ATOM 1342 C C . PRO A 1 175 ? 7.643 -28.135 2.708 1.00 43.31 175 PRO A C 1
ATOM 1344 O O . PRO A 1 175 ? 7.837 -29.196 2.116 1.00 43.31 175 PRO A O 1
ATOM 1347 N N . ILE A 1 176 ? 7.836 -26.944 2.142 1.00 46.34 176 ILE A N 1
ATOM 1348 C CA . ILE A 1 176 ? 8.649 -26.771 0.943 1.00 46.34 176 ILE A CA 1
ATOM 1349 C C . ILE A 1 176 ? 10.076 -26.984 1.439 1.00 46.34 176 ILE A C 1
ATOM 1351 O O . ILE A 1 176 ? 10.545 -26.226 2.287 1.00 46.34 176 ILE A O 1
ATOM 1355 N N . ALA A 1 177 ? 10.680 -28.093 1.016 1.00 38.16 177 ALA A N 1
ATOM 1356 C CA . ALA A 1 177 ? 12.090 -28.367 1.240 1.00 38.16 177 ALA A CA 1
ATOM 1357 C C . ALA A 1 177 ? 12.934 -27.243 0.620 1.00 38.16 177 ALA A C 1
ATOM 1359 O O . ALA A 1 177 ? 12.570 -26.736 -0.444 1.00 38.16 177 ALA A O 1
ATOM 1360 N N . 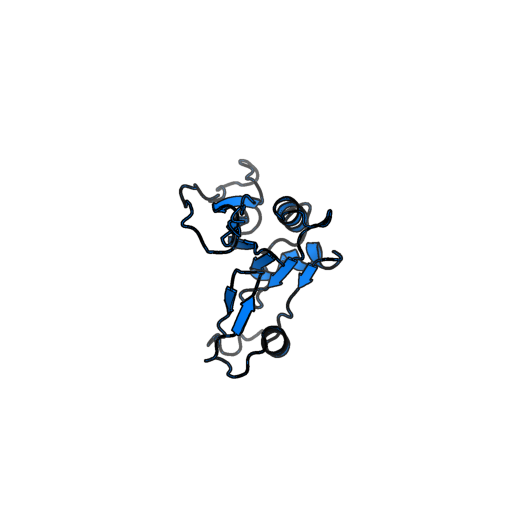ASP A 1 178 ? 13.997 -26.877 1.337 1.00 42.00 178 ASP A N 1
ATOM 1361 C CA . ASP A 1 178 ? 14.972 -25.830 1.004 1.00 42.00 178 ASP A CA 1
ATOM 1362 C C . ASP A 1 178 ? 15.519 -25.907 -0.433 1.00 42.00 178 ASP A C 1
ATOM 1364 O O . ASP A 1 178 ? 15.746 -27.037 -0.936 1.00 42.00 178 ASP A O 1
#

Foldseek 3Di:
DDDDDPPDPPDQADDDQFDPPDDDAPADPDCVVPPDDQKDWDCRDLQKIWIWGHCSLPVPRDIWIWGAAPQAIEIEFQFQDQDCVSPVRVVVVQVSFDDDPNHGHAYEYEYPADDNRRHSNVVSPVPPPRYDYQDHDPVRNCVVQVPPDPQQDWGWDDNYSYIDTDHHDDPPDDDPDD

Mean predicted aligned error: 6.87 Å

Sequence (178 aa):
MSMSLLTATLAWSQPLPGSLDVHWNEGAPDCSATPQDVLQVHAYEPQTFILRQSPCANFEANFLYLLVGSDKALLIDTGAVADPKEMPLAKTILELLPDKEHKKLPLLVAHTHRHLDHRAGDPQFASLPSVQIVPIDLEGVRAFFGFTNWPNGIAHLDLGGRTVDVFGRFSAAGPIAD

Nearest PDB structures (foldseek):
  2bfl-assembly2_B  TM=6.754E-01  e=2.505E-04  Bacillus cereus
  2bg8-assembly1_A  TM=6.658E-01  e=2.505E-04  Bacillus cereus
  5b3r-assembly1_A  TM=6.933E-01  e=7.879E-04  Pseudomonas aeruginosa
  8fmh-assembly1_B  TM=4.790E-01  e=3.996E+00  Pseudomonas syringae
  8fmf-assembly1_D  TM=4.575E-01  e=5.494E+00  Pseudomonas syringae

Solvent-accessible surface area (backbone atoms only — not comparable to full-atom values): 10592 Å² total; per-residue (Å²): 137,84,82,78,79,78,76,74,84,82,62,82,26,63,90,68,91,54,56,79,92,68,86,76,76,83,51,51,100,49,39,84,85,48,74,69,69,41,66,46,79,40,69,33,36,103,47,34,35,44,33,37,37,16,36,67,72,39,83,82,36,37,75,29,39,40,42,49,28,73,63,22,29,39,34,37,36,45,27,65,47,47,52,56,89,70,36,50,54,53,62,54,53,60,70,70,44,58,73,52,95,93,34,71,48,35,35,37,37,40,58,93,55,75,56,59,55,31,46,34,20,45,77,60,42,75,85,42,95,57,51,46,75,57,52,74,50,74,67,44,42,35,61,73,56,60,56,86,43,82,49,87,35,75,24,75,47,73,21,36,78,26,74,45,80,44,75,51,72,80,74,89,68,68,88,78,79,132

pLDDT: mean 89.38, std 15.78, range [38.16, 98.88]

Secondary structure (DSSP, 8-state):
---------TTTTSPPP-----------SSTTTS---SEEEEEEETTEEEEEE-TTT-TT--EEEEEE-SS-EEEE---S---TTT--HHHHHHHHSPEETTEEPPEEEE-SSSSGGGTTTGGGTTT-TTEEEPP-SHHHHHHHHT-SSTTT-EEEEESSS-EEEEE-----------